Protein AF-0000000079726403 (afdb_homodimer)

pLDDT: mean 90.55, std 13.78, range [27.25, 98.75]

Solvent-accessible surface area (backbone atoms only — not comparable to full-atom values): 11982 Å² total; per-residue (Å²): 132,82,70,84,57,58,42,71,31,36,29,56,37,81,37,46,52,67,62,48,35,48,15,23,35,39,25,70,72,64,43,22,27,35,53,63,80,60,51,69,81,40,38,72,92,77,45,56,46,41,91,82,81,60,38,55,50,43,33,33,28,46,77,62,78,47,67,70,61,45,48,50,55,54,49,48,36,58,75,69,65,50,82,62,44,45,37,39,39,67,43,46,50,54,53,52,52,51,49,52,53,51,52,60,60,54,68,73,102,133,84,70,85,56,58,44,72,32,37,27,58,38,82,37,46,52,66,63,48,36,48,16,24,35,37,24,67,71,64,43,24,27,36,54,62,78,61,50,69,81,40,37,72,93,75,46,57,47,41,90,84,82,60,38,55,49,43,32,34,28,46,74,60,79,48,68,69,59,47,4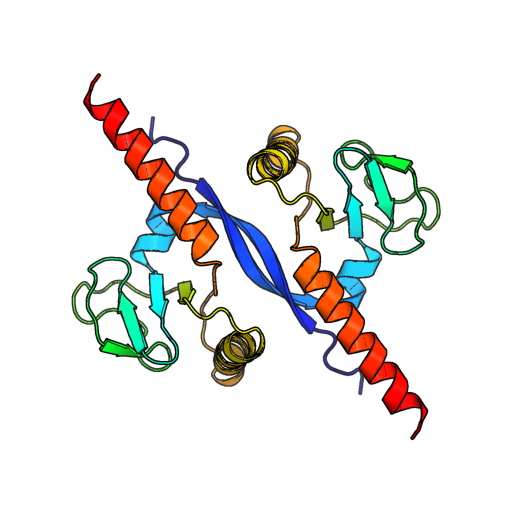8,50,56,54,47,47,35,58,75,68,65,51,82,60,43,45,36,40,38,68,43,47,50,53,53,52,50,52,50,52,54,52,52,58,60,53,68,72,103

Sequence (218 aa):
MQANEEKYIRVWKKMNVGEVTSHLLIIDDLYGTCGNCKHLGLNYTKDRSCPNCGAKFKYLATNLKSPGELAKVLARIEKEKLDFTLIDREDYNLSKAKDAVKDLFKSAEMQANEEKYIRVWKKMNVGEVTSHLLIIDDLYGTCGNCKHLGLNYTKDRSCPNCGAKFKYLATNLKSPGELAKVLARIEKEKLDFTLIDREDYNLSKAKDAVKDLFKSAE

Foldseek 3Di:
DPPPPDDDDDDDDDDDLVVQQLQEWEAAAQWTARSPPRHGGDGQLPDQADPPPGRGHAEYEYPDDDPVSVVVRVVSCVVSVPNHHYDYPVVSVVVVVVVVVVVVVVVVD/DPPPPDDDDDDDDDDDLVVQQLQEWEAAAQWTARSPPRHGGDGQLPDQADPPPGRGHAEYEYPDDDPVSVVVRVVSCVVSVPNHHYDYPVVSVVVVVVVVVVVVVVVVD

Structure (mmCIF, N/CA/C/O backbone):
data_AF-0000000079726403-model_v1
#
loop_
_entity.id
_entity.type
_entity.pdbx_description
1 polymer 'Uncharacterized protein'
#
loop_
_atom_site.group_PDB
_atom_site.id
_atom_site.type_symbol
_atom_site.label_atom_id
_atom_site.label_alt_id
_atom_site.label_comp_id
_atom_site.label_asym_id
_atom_site.label_entity_id
_atom_site.label_seq_id
_atom_site.pdbx_PDB_ins_code
_atom_site.Cartn_x
_atom_site.Cartn_y
_atom_site.Cartn_z
_atom_site.occupancy
_atom_site.B_iso_or_equiv
_atom_site.auth_seq_id
_atom_site.auth_comp_id
_atom_site.auth_asym_id
_atom_site.auth_atom_id
_atom_site.pdbx_PDB_model_num
ATOM 1 N N . MET A 1 1 ? 28.797 -8.336 1.352 1 27.36 1 MET A N 1
ATOM 2 C CA . MET A 1 1 ? 28 -7.195 1.775 1 27.36 1 MET A CA 1
ATOM 3 C C . MET A 1 1 ? 26.641 -7.207 1.086 1 27.36 1 MET A C 1
ATOM 5 O O . MET A 1 1 ? 26.547 -7.086 -0.137 1 27.36 1 MET A O 1
ATOM 9 N N . GLN A 1 2 ? 25.609 -7.969 1.346 1 35.94 2 GLN A N 1
ATOM 10 C CA . GLN A 1 2 ? 24.453 -8.406 0.585 1 35.94 2 GLN A CA 1
ATOM 11 C C . GLN A 1 2 ? 23.531 -7.227 0.257 1 35.94 2 GLN A C 1
ATOM 13 O O . GLN A 1 2 ? 23.172 -6.449 1.143 1 35.94 2 GLN A O 1
ATOM 18 N N . ALA A 1 3 ? 23.641 -6.34 -0.737 1 45.66 3 ALA A N 1
ATOM 19 C CA . ALA A 1 3 ? 22.984 -5.133 -1.231 1 45.66 3 ALA A CA 1
ATOM 20 C C . ALA A 1 3 ? 21.562 -5.023 -0.694 1 45.66 3 ALA A C 1
ATOM 22 O O . ALA A 1 3 ? 20.891 -6.035 -0.493 1 45.66 3 ALA A O 1
ATOM 23 N N . ASN A 1 4 ? 21.328 -4.008 0.128 1 56.16 4 ASN A N 1
ATOM 24 C CA . ASN A 1 4 ? 20.109 -3.77 0.909 1 56.16 4 ASN A CA 1
ATOM 25 C C . ASN A 1 4 ? 18.859 -4.035 0.088 1 56.16 4 ASN A C 1
ATOM 27 O O . ASN A 1 4 ? 18.578 -3.328 -0.886 1 56.16 4 ASN A O 1
ATOM 31 N N . GLU A 1 5 ? 18.359 -5.387 0.024 1 77.5 5 GLU A N 1
ATOM 32 C CA . GLU A 1 5 ? 17.344 -6.156 -0.696 1 77.5 5 GLU A CA 1
ATOM 33 C C . GLU A 1 5 ? 15.938 -5.637 -0.4 1 77.5 5 GLU A C 1
ATOM 35 O O . GLU A 1 5 ? 14.977 -6.012 -1.077 1 77.5 5 GLU A O 1
ATOM 40 N N . GLU A 1 6 ? 15.969 -4.527 0.473 1 91.19 6 GLU A N 1
ATOM 41 C CA . GLU A 1 6 ? 14.625 -4.09 0.843 1 91.19 6 GLU A CA 1
ATOM 42 C C . GLU A 1 6 ? 14.195 -2.875 0.024 1 91.19 6 GLU A C 1
ATOM 44 O O . GLU A 1 6 ? 15 -1.98 -0.238 1 91.19 6 GLU A O 1
ATOM 49 N N . LYS A 1 7 ? 13.031 -2.859 -0.499 1 93.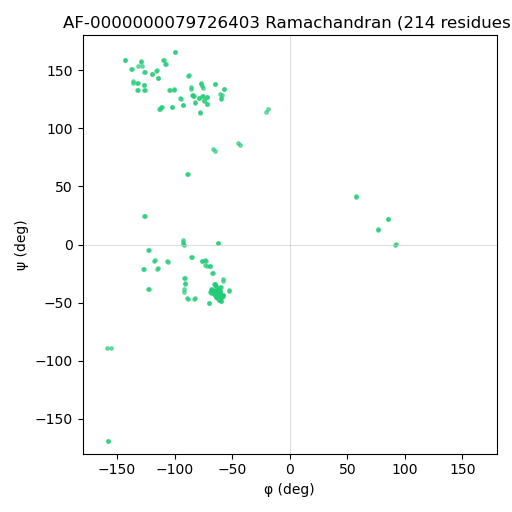31 7 LYS A N 1
ATOM 50 C CA . LYS A 1 7 ? 12.406 -1.771 -1.249 1 93.31 7 LYS A CA 1
ATOM 51 C C . LYS A 1 7 ? 11.016 -1.451 -0.708 1 93.31 7 LYS A C 1
ATOM 53 O O . LYS A 1 7 ? 10.391 -2.293 -0.064 1 93.31 7 LYS A O 1
ATOM 58 N N . TYR A 1 8 ? 10.672 -0.246 -1.016 1 95.19 8 TYR A N 1
ATOM 59 C CA . TYR A 1 8 ? 9.312 0.116 -0.631 1 95.19 8 TYR A CA 1
ATOM 60 C C . TYR A 1 8 ? 8.312 -0.333 -1.687 1 95.19 8 TYR A C 1
ATOM 62 O O . TYR A 1 8 ? 8.477 -0.039 -2.873 1 95.19 8 TYR A O 1
ATOM 70 N N . ILE A 1 9 ? 7.332 -1.001 -1.276 1 96.38 9 ILE A N 1
ATOM 71 C CA . ILE A 1 9 ? 6.207 -1.46 -2.082 1 96.38 9 ILE A CA 1
ATOM 72 C C . ILE A 1 9 ? 4.895 -1.139 -1.368 1 96.38 9 ILE A C 1
ATOM 74 O O . ILE A 1 9 ? 4.789 -1.303 -0.15 1 96.38 9 ILE A O 1
ATOM 78 N N . ARG A 1 10 ? 3.957 -0.695 -2.154 1 97.06 10 ARG A N 1
ATOM 79 C CA . ARG A 1 10 ? 2.662 -0.456 -1.525 1 97.06 10 ARG A CA 1
ATOM 80 C C . ARG A 1 10 ? 1.916 -1.766 -1.294 1 97.06 10 ARG A C 1
ATOM 82 O O . ARG A 1 10 ? 1.918 -2.648 -2.154 1 97.06 10 ARG A O 1
ATOM 89 N N . VAL A 1 11 ? 1.279 -1.87 -0.119 1 98.12 11 VAL A N 1
ATOM 90 C CA . VAL A 1 11 ? 0.5 -3.027 0.309 1 98.12 11 VAL A CA 1
ATOM 91 C C . VAL A 1 11 ? -0.898 -2.582 0.73 1 98.12 11 VAL A C 1
ATOM 93 O O . VAL A 1 11 ? -1.061 -1.533 1.358 1 98.12 11 VAL A O 1
ATOM 96 N N . TRP A 1 12 ? -1.853 -3.375 0.292 1 97.31 12 TRP A N 1
ATOM 97 C CA . TRP A 1 12 ? -3.195 -3.111 0.796 1 97.31 12 TRP A CA 1
ATOM 98 C C . TRP A 1 12 ? -3.314 -3.508 2.264 1 97.31 12 TRP A C 1
ATOM 100 O O . TRP A 1 12 ? -3.018 -4.648 2.631 1 97.31 12 TRP A O 1
ATOM 110 N N . LYS A 1 13 ? -3.75 -2.637 3.094 1 96.75 13 LYS A N 1
ATOM 111 C CA . LYS A 1 13 ? -3.939 -2.852 4.523 1 96.75 13 LYS A CA 1
ATOM 112 C C . LYS A 1 13 ? -5.312 -2.361 4.977 1 96.75 13 LYS A C 1
ATOM 114 O O . LYS A 1 13 ? -5.762 -1.291 4.562 1 96.75 13 LYS A O 1
ATOM 119 N N . LYS A 1 14 ? -5.918 -3.229 5.723 1 95.06 14 LYS A N 1
ATOM 120 C CA . LYS A 1 14 ? -7.176 -2.809 6.328 1 95.06 14 LYS A CA 1
ATOM 121 C C . LYS A 1 14 ? -6.938 -1.844 7.484 1 95.06 14 LYS A C 1
ATOM 123 O O . LYS A 1 14 ? -6.188 -2.154 8.414 1 95.06 14 LYS A O 1
ATOM 128 N N . MET A 1 15 ? -7.566 -0.632 7.395 1 95.62 15 MET A N 1
ATOM 129 C CA . MET A 1 15 ? -7.324 0.399 8.398 1 95.62 15 MET A CA 1
ATOM 130 C C . MET A 1 15 ? -8.625 1.077 8.812 1 95.62 15 MET A C 1
ATOM 132 O O . MET A 1 15 ? -9.586 1.103 8.039 1 95.62 15 MET A O 1
ATOM 136 N N . ASN A 1 16 ? -8.641 1.538 10.039 1 95.38 16 ASN A N 1
ATOM 137 C CA . ASN A 1 16 ? -9.727 2.402 10.492 1 95.38 16 ASN A CA 1
ATOM 138 C C . ASN A 1 16 ? -9.555 3.83 9.984 1 95.38 16 ASN A C 1
ATOM 140 O O . ASN A 1 16 ? -8.656 4.551 10.422 1 95.38 16 ASN A O 1
ATOM 144 N N . VAL A 1 17 ? -10.43 4.258 9.148 1 94.25 17 VAL A N 1
ATOM 145 C CA . VAL A 1 17 ? -10.297 5.531 8.453 1 94.25 17 VAL A CA 1
ATOM 146 C C . VAL A 1 17 ? -10.367 6.68 9.461 1 94.25 17 VAL A C 1
ATOM 148 O O . VAL A 1 17 ? -9.656 7.68 9.328 1 94.25 17 VAL A O 1
ATOM 151 N N . GLY A 1 18 ? -11.242 6.566 10.422 1 93.19 18 GLY A N 1
ATOM 152 C CA . GLY A 1 18 ? -11.32 7.578 11.461 1 93.19 18 GLY A CA 1
ATOM 153 C C . GLY A 1 18 ? -10.023 7.73 12.234 1 93.19 18 GLY A C 1
ATOM 154 O O . GLY A 1 18 ? -9.562 8.852 12.469 1 93.19 18 GLY A O 1
ATOM 155 N N . GLU A 1 19 ? -9.492 6.617 12.656 1 94.94 19 GLU A N 1
ATOM 156 C CA . GLU A 1 19 ? -8.203 6.637 13.344 1 94.94 19 GLU A CA 1
ATOM 157 C C . GLU A 1 19 ? -7.117 7.238 12.469 1 94.94 19 GLU A C 1
ATOM 159 O O . GLU A 1 19 ? -6.332 8.07 12.922 1 94.94 19 GLU A O 1
ATOM 164 N N . VAL A 1 20 ? -7.047 6.867 11.219 1 97 20 VAL A N 1
ATOM 165 C CA . VAL A 1 20 ? -6.055 7.406 10.297 1 97 20 VAL A CA 1
ATOM 166 C C . VAL A 1 20 ? -6.203 8.922 10.203 1 97 20 VAL A C 1
ATOM 168 O O . VAL A 1 20 ? -5.219 9.656 10.312 1 97 20 VAL A O 1
ATOM 171 N N . THR A 1 21 ? -7.41 9.391 10.086 1 95.62 21 THR A N 1
ATOM 172 C CA . THR A 1 21 ? -7.684 10.82 9.938 1 95.62 21 THR A CA 1
ATOM 173 C C . THR A 1 21 ? -7.207 11.594 11.164 1 95.62 21 THR A C 1
ATOM 175 O O . THR A 1 21 ? -6.598 12.656 11.031 1 95.62 21 THR A O 1
ATOM 178 N N . SER A 1 22 ? -7.355 11.062 12.297 1 97.06 22 SER A N 1
ATOM 179 C CA . SER A 1 22 ? -7.059 11.758 13.547 1 97.06 22 SER A CA 1
ATOM 180 C C . SER A 1 22 ? -5.559 11.828 13.797 1 97.06 22 SER A C 1
ATOM 182 O O . SER A 1 22 ? -5.105 12.57 14.672 1 97.06 22 SER A O 1
ATOM 184 N N . HIS A 1 23 ? -4.777 11.047 13.078 1 98.38 23 HIS A N 1
ATOM 185 C CA . HIS A 1 23 ? -3.334 10.984 13.273 1 98.38 23 HIS A CA 1
ATOM 186 C C . HIS A 1 23 ? -2.586 11.242 11.977 1 98.38 23 HIS A C 1
ATOM 188 O O . HIS A 1 23 ? -1.436 10.82 11.82 1 98.38 23 HIS A O 1
ATOM 194 N N . LEU A 1 24 ? -3.24 11.961 11.039 1 98.44 24 LEU A N 1
ATOM 195 C CA . LEU A 1 24 ? -2.738 12.109 9.672 1 98.44 24 LEU A CA 1
ATOM 196 C C . LEU A 1 24 ? -2.139 13.5 9.469 1 98.44 24 LEU A C 1
ATOM 198 O O . LEU A 1 24 ? -2.73 14.5 9.867 1 98.44 24 LEU A O 1
ATOM 202 N N . LEU A 1 25 ? -0.987 13.523 8.898 1 98.5 25 LEU A N 1
ATOM 203 C CA . LEU A 1 25 ? -0.384 14.734 8.344 1 98.5 25 LEU A CA 1
ATOM 204 C C . LEU A 1 25 ? -0.314 14.656 6.82 1 98.5 25 LEU A C 1
ATOM 206 O O . LEU A 1 25 ? 0.358 13.781 6.27 1 98.5 25 LEU A O 1
ATOM 210 N N . ILE A 1 26 ? -0.988 15.555 6.148 1 97.75 26 ILE A N 1
ATOM 211 C CA . ILE A 1 26 ? -0.99 15.617 4.691 1 97.75 26 ILE A CA 1
ATOM 212 C C . ILE A 1 26 ? 0.102 16.562 4.211 1 97.75 26 ILE A C 1
ATOM 214 O O . ILE A 1 26 ? 0.056 17.766 4.492 1 97.75 26 ILE A O 1
ATOM 218 N N . ILE A 1 27 ? 0.979 15.891 3.42 1 97.31 27 ILE A N 1
ATOM 219 C CA . ILE A 1 27 ? 2.152 16.703 3.123 1 97.31 27 ILE A CA 1
ATOM 220 C C . ILE A 1 27 ? 2.211 17 1.627 1 97.31 27 ILE A C 1
ATOM 222 O O . ILE A 1 27 ? 1.742 16.203 0.811 1 97.31 27 ILE A O 1
ATOM 226 N N . ASP A 1 28 ? 2.729 18.062 1.165 1 89.56 28 ASP A N 1
ATOM 227 C CA . ASP A 1 28 ? 3.121 18.375 -0.208 1 89.56 28 ASP A CA 1
ATOM 228 C C . ASP A 1 28 ? 4.59 18.016 -0.449 1 89.56 28 ASP A C 1
ATOM 230 O O . ASP A 1 28 ? 4.941 17.484 -1.503 1 89.56 28 ASP A O 1
ATOM 234 N N . ASP A 1 29 ? 5.371 18.172 0.289 1 88.31 29 ASP A N 1
ATOM 235 C CA . ASP A 1 29 ? 6.773 17.781 0.394 1 88.31 29 ASP A CA 1
ATOM 236 C C . ASP A 1 29 ? 7.246 17.812 1.847 1 88.31 29 ASP A C 1
ATOM 238 O O . ASP A 1 29 ? 6.906 16.922 2.631 1 88.31 29 ASP A O 1
ATOM 242 N N . LEU A 1 30 ? 7.738 19 2.227 1 90.31 30 LEU A N 1
ATOM 243 C CA . LEU A 1 30 ? 8.242 19.109 3.59 1 90.31 30 LEU A CA 1
ATOM 244 C C . LEU A 1 30 ? 7.145 19.562 4.543 1 90.31 30 LEU A C 1
ATOM 246 O O . LEU A 1 30 ? 7.078 19.109 5.688 1 90.31 30 LEU A O 1
ATOM 250 N N . TYR A 1 31 ? 6.277 20.375 4.008 1 95.31 31 TYR A N 1
ATOM 251 C CA . TYR A 1 31 ? 5.246 20.984 4.844 1 95.31 31 TYR A CA 1
ATOM 252 C C . TYR A 1 31 ? 3.877 20.375 4.543 1 95.31 31 TYR A C 1
ATOM 254 O O . TYR A 1 31 ? 3.65 19.859 3.449 1 95.31 31 TYR A O 1
ATOM 262 N N . GLY A 1 32 ? 3.029 20.484 5.59 1 97 32 GLY A N 1
ATOM 263 C CA . GLY A 1 32 ? 1.728 19.875 5.379 1 97 32 GLY A CA 1
ATOM 264 C C . GLY A 1 32 ? 0.65 20.438 6.289 1 97 32 GLY A C 1
ATOM 265 O O . GLY A 1 32 ? 0.815 21.516 6.867 1 97 32 GLY A O 1
ATOM 266 N N . THR A 1 33 ? -0.441 19.75 6.25 1 98.06 33 THR A N 1
ATOM 267 C CA . THR A 1 33 ? -1.678 20.125 6.934 1 98.06 33 THR A CA 1
ATOM 268 C C . THR A 1 33 ? -2.17 18.984 7.816 1 98.06 33 THR A C 1
ATOM 270 O O . THR A 1 33 ? -2.129 17.812 7.414 1 98.06 33 THR A O 1
ATOM 273 N N . CYS A 1 34 ? -2.533 19.312 9.055 1 98.56 34 CYS A N 1
ATOM 274 C CA . CYS A 1 34 ? -3.104 18.328 9.969 1 98.56 34 CYS A CA 1
ATOM 275 C C . CYS A 1 34 ? -4.387 17.734 9.406 1 98.56 34 CYS A C 1
ATOM 277 O O . CYS A 1 34 ? -5.316 18.469 9.055 1 98.56 34 CYS A O 1
ATOM 279 N N . GLY A 1 35 ? -4.496 16.484 9.305 1 96.88 35 GLY A N 1
ATOM 280 C CA . GLY A 1 35 ? -5.68 15.82 8.773 1 96.88 35 GLY A CA 1
ATOM 281 C C . GLY A 1 35 ? -6.895 15.969 9.672 1 96.88 35 GLY A C 1
ATOM 282 O O . GLY A 1 35 ? -8.031 15.898 9.203 1 96.88 35 GLY A O 1
ATOM 283 N N . ASN A 1 36 ? -6.621 16.188 10.945 1 96.69 36 ASN A N 1
ATOM 284 C CA . ASN A 1 36 ? -7.691 16.25 11.938 1 96.69 36 ASN A CA 1
ATOM 285 C C . ASN A 1 36 ? -8.336 17.641 11.984 1 96.69 36 ASN A C 1
ATOM 287 O O . ASN A 1 36 ? -9.562 17.75 11.945 1 96.69 36 ASN A O 1
ATOM 291 N N . CYS A 1 37 ? -7.578 18.766 12.016 1 98.25 37 CYS A N 1
ATOM 292 C CA . CYS A 1 37 ? -8.172 20.078 12.219 1 98.25 37 CYS A CA 1
ATOM 293 C C . CYS A 1 37 ? -7.836 21.016 11.07 1 98.25 37 CYS A C 1
ATOM 295 O O . CYS A 1 37 ? -8.219 22.188 11.078 1 98.25 37 CYS A O 1
ATOM 297 N N . LYS A 1 38 ? -7.035 20.625 10.133 1 97.38 38 LYS A N 1
ATOM 298 C CA . LYS A 1 38 ? -6.684 21.344 8.914 1 97.38 38 LYS A CA 1
ATOM 299 C C . LYS A 1 38 ? -5.684 22.453 9.195 1 97.38 38 LYS A C 1
ATOM 301 O O . LYS A 1 38 ? -5.496 23.359 8.367 1 97.38 38 LYS A O 1
ATOM 306 N N . HIS A 1 39 ? -5.102 22.422 10.406 1 98.12 39 HIS A N 1
ATOM 307 C CA . HIS A 1 39 ? -4.051 23.375 10.703 1 98.12 39 HIS A CA 1
ATOM 308 C C . HIS A 1 39 ? -2.906 23.281 9.703 1 98.12 39 HIS A C 1
ATOM 310 O O . HIS A 1 39 ? -2.428 22.188 9.406 1 98.12 39 HIS A O 1
ATOM 316 N N . LEU A 1 40 ? -2.426 24.359 9.203 1 97.5 40 LEU A N 1
ATOM 317 C CA . LEU A 1 40 ? -1.433 24.422 8.133 1 97.5 40 LEU A CA 1
ATOM 318 C C . LEU A 1 40 ? -0.041 24.672 8.703 1 97.5 40 LEU A C 1
ATOM 320 O O . LEU A 1 40 ? 0.099 25.031 9.875 1 97.5 40 LEU A O 1
ATOM 324 N N . GLY A 1 41 ? 0.918 24.438 7.828 1 96.75 41 GLY A N 1
ATOM 325 C CA . GLY A 1 41 ? 2.271 24.891 8.102 1 96.75 41 GLY A CA 1
ATOM 326 C C . GLY A 1 41 ? 3.072 23.906 8.938 1 96.75 41 GLY A C 1
ATOM 327 O O . GLY A 1 41 ? 4.012 24.312 9.641 1 96.75 41 GLY A O 1
ATOM 328 N N . LEU A 1 42 ? 2.732 22.688 8.961 1 98 42 LEU A N 1
ATOM 329 C CA . LEU A 1 42 ? 3.426 21.672 9.75 1 98 42 LEU A CA 1
ATOM 330 C C . LEU A 1 42 ? 4.578 21.062 8.953 1 98 42 LEU A C 1
ATOM 332 O O . LEU A 1 42 ? 4.488 20.922 7.734 1 98 42 LEU A O 1
ATOM 336 N N . ASN A 1 43 ? 5.645 20.734 9.688 1 97.44 43 ASN A N 1
ATOM 337 C CA . ASN A 1 43 ? 6.812 20.047 9.133 1 97.44 43 ASN A CA 1
ATOM 338 C C . ASN A 1 43 ? 6.953 18.641 9.68 1 97.44 43 ASN A C 1
ATOM 340 O O . ASN A 1 43 ? 7.254 18.453 10.859 1 97.44 43 ASN A O 1
ATOM 344 N N . TYR A 1 44 ? 6.855 17.594 8.805 1 96.69 44 TYR A N 1
ATOM 345 C CA . TYR A 1 44 ? 6.762 16.219 9.297 1 96.69 44 TYR A CA 1
ATOM 346 C C . TYR A 1 44 ? 8.102 15.75 9.852 1 96.69 44 TYR A C 1
ATOM 348 O O . TYR A 1 44 ? 8.172 14.711 10.516 1 96.69 44 TYR A O 1
ATOM 356 N N . THR A 1 45 ? 9.203 16.469 9.562 1 96.75 45 THR A N 1
ATOM 357 C CA . THR A 1 45 ? 10.492 16.062 10.125 1 96.75 45 THR A CA 1
ATOM 358 C C . THR A 1 45 ? 10.68 16.656 11.516 1 96.75 45 THR A C 1
ATOM 360 O O . THR A 1 45 ? 11.578 16.25 12.258 1 96.75 45 THR A O 1
ATOM 363 N N . LYS A 1 46 ? 9.805 17.594 11.93 1 96.31 46 LYS A N 1
ATOM 364 C CA . LYS A 1 46 ? 9.977 18.297 13.195 1 96.31 46 LYS A CA 1
ATOM 365 C C . LYS A 1 46 ? 8.758 18.109 14.094 1 96.31 46 LYS A C 1
ATOM 367 O O . LYS A 1 46 ? 8.891 18.047 15.32 1 96.31 46 LYS A O 1
ATOM 372 N N . ASP A 1 47 ? 7.656 18.109 13.5 1 96.81 47 ASP A N 1
ATOM 373 C CA . ASP A 1 47 ? 6.406 18.078 14.25 1 96.81 47 ASP A CA 1
ATOM 374 C C . ASP A 1 47 ? 5.883 16.656 14.398 1 96.81 47 ASP A C 1
ATOM 376 O O . ASP A 1 47 ? 5.609 15.984 13.398 1 96.81 47 ASP A O 1
ATOM 380 N N . ARG A 1 48 ? 5.633 16.297 15.656 1 97.19 48 ARG A N 1
ATOM 381 C CA . ARG A 1 48 ? 5.086 14.977 15.914 1 97.19 48 ARG A CA 1
ATOM 382 C C . ARG A 1 48 ? 3.613 15.055 16.312 1 97.19 48 ARG A C 1
ATOM 384 O O . ARG A 1 48 ? 2.902 14.055 16.281 1 97.19 48 ARG A O 1
ATOM 391 N N . SER A 1 49 ? 3.258 16.266 16.625 1 98.31 49 SER A N 1
ATOM 392 C CA . SER A 1 49 ? 1.865 16.531 16.969 1 98.31 49 SER A CA 1
ATOM 393 C C . SER A 1 49 ? 1.418 17.891 16.453 1 98.31 49 SER A C 1
ATOM 395 O O . SER A 1 49 ? 2.248 18.766 16.188 1 98.31 49 SER A O 1
ATOM 397 N N . CYS A 1 50 ? 0.177 18.016 16.328 1 98.75 50 CYS A N 1
ATOM 398 C CA . CYS A 1 50 ? -0.386 19.281 15.852 1 98.75 50 CYS A CA 1
ATOM 399 C C . CYS A 1 50 ? -0.418 20.312 16.969 1 98.75 50 CYS A C 1
ATOM 401 O O . CYS A 1 50 ? -0.973 20.062 18.047 1 98.75 50 CYS A O 1
ATOM 403 N N . PRO A 1 51 ? 0.129 21.438 16.766 1 98.12 51 PRO A N 1
ATOM 404 C CA . PRO A 1 51 ? 0.11 22.469 17.797 1 98.12 51 PRO A CA 1
ATOM 405 C C . PRO A 1 51 ? -1.287 23.047 18.047 1 98.12 51 PRO A C 1
ATOM 407 O O . PRO A 1 51 ? -1.546 23.625 19.109 1 98.12 51 PRO A O 1
ATOM 410 N N . ASN A 1 52 ? -2.133 22.828 17.094 1 98.38 52 ASN A N 1
ATOM 411 C CA . ASN A 1 52 ? -3.473 23.406 17.203 1 98.38 52 ASN A CA 1
ATOM 412 C C . ASN A 1 52 ? -4.426 22.453 17.922 1 98.38 52 ASN A C 1
ATOM 414 O O . ASN A 1 52 ? -5.121 22.844 18.859 1 98.38 52 ASN A O 1
ATOM 418 N N . CYS A 1 53 ? -4.516 21.219 17.672 1 98.62 53 CYS A N 1
ATOM 419 C CA . CYS A 1 53 ? -5.543 20.344 18.219 1 98.62 53 CYS A CA 1
ATOM 420 C C . CYS A 1 53 ? -4.926 19.234 19.078 1 98.62 53 CYS A C 1
ATOM 422 O O . CYS A 1 53 ? -5.645 18.469 19.703 1 98.62 53 CYS A O 1
ATOM 424 N N . GLY A 1 54 ? -3.594 19.031 18.984 1 98.38 54 GLY A N 1
ATOM 425 C CA . GLY A 1 54 ? -2.91 18.094 19.859 1 98.38 54 GLY A CA 1
ATOM 426 C C . GLY A 1 54 ? -2.801 16.703 19.281 1 98.38 54 GLY A C 1
ATOM 427 O O . GLY A 1 54 ? -2.184 15.82 19.875 1 98.38 54 GLY A O 1
ATOM 428 N N . ALA A 1 55 ? -3.305 16.469 18.094 1 98.31 55 ALA A N 1
ATOM 429 C CA . ALA A 1 55 ? -3.252 15.148 17.469 1 98.31 55 ALA A CA 1
ATOM 430 C C . ALA A 1 55 ? -1.81 14.688 17.281 1 98.31 55 ALA A C 1
ATOM 432 O O . ALA A 1 55 ? -0.968 15.438 16.781 1 98.31 55 ALA A O 1
ATOM 433 N N . LYS A 1 56 ? -1.519 13.453 17.734 1 98.56 56 LYS A N 1
ATOM 434 C CA . LYS A 1 56 ? -0.224 12.836 17.469 1 98.56 56 LYS A CA 1
ATOM 435 C C . LYS A 1 56 ? -0.197 12.172 16.094 1 98.56 56 LYS A C 1
ATOM 437 O O . LYS A 1 56 ? -1.046 11.336 15.789 1 98.56 56 LYS A O 1
ATOM 442 N N . PHE A 1 57 ? 0.796 12.508 15.312 1 98.62 57 PHE A N 1
ATOM 443 C CA . PHE A 1 57 ? 0.828 12.023 13.938 1 98.62 57 PHE A CA 1
ATOM 444 C C . PHE A 1 57 ? 1.467 10.641 13.859 1 98.62 57 PHE A C 1
ATOM 446 O O . PHE A 1 57 ? 2.49 10.391 14.5 1 98.62 57 PHE A O 1
ATOM 453 N N . LYS A 1 58 ? 0.867 9.773 13.125 1 98.38 58 LYS A N 1
ATOM 454 C CA . LYS A 1 58 ? 1.364 8.422 12.875 1 98.38 58 LYS A CA 1
ATOM 455 C C . LYS A 1 58 ? 1.436 8.125 11.383 1 98.38 58 LYS A C 1
ATOM 457 O O . LYS A 1 58 ? 2.191 7.254 10.953 1 98.38 58 LYS A O 1
ATOM 462 N N . TYR A 1 59 ? 0.653 8.898 10.602 1 98.44 59 TYR A N 1
ATOM 463 C CA . TYR A 1 59 ? 0.512 8.641 9.172 1 98.44 59 TYR A CA 1
ATOM 464 C C . TYR A 1 59 ? 0.837 9.883 8.359 1 98.44 59 TYR A C 1
ATOM 466 O O . TYR A 1 59 ? 0.562 11.008 8.789 1 98.44 59 TYR A O 1
ATOM 474 N N . LEU A 1 60 ? 1.374 9.68 7.168 1 98.44 60 LEU A N 1
ATOM 475 C CA . LEU A 1 60 ? 1.567 10.711 6.152 1 98.44 60 LEU A CA 1
ATOM 476 C C . LEU A 1 60 ? 0.803 10.375 4.879 1 98.44 60 LEU A C 1
ATOM 478 O O . LEU A 1 60 ? 0.655 9.203 4.531 1 98.44 60 LEU A O 1
ATOM 482 N N . ALA A 1 61 ? 0.344 11.344 4.223 1 97.81 61 ALA A N 1
ATOM 483 C CA . ALA A 1 61 ? -0.172 11.242 2.861 1 97.81 61 ALA A CA 1
ATOM 484 C C . ALA A 1 61 ? 0.336 12.391 1.996 1 97.81 61 ALA A C 1
ATOM 486 O O . ALA A 1 61 ? 0.466 13.523 2.471 1 97.81 61 ALA A O 1
ATOM 487 N N . THR A 1 62 ? 0.659 12.078 0.775 1 96.25 62 THR A N 1
ATOM 488 C CA . THR A 1 62 ? 1.213 13.133 -0.065 1 96.25 62 THR A CA 1
ATOM 489 C C . THR A 1 62 ? 0.516 13.164 -1.422 1 96.25 62 THR A C 1
ATOM 491 O O . THR A 1 62 ? -0.017 12.156 -1.877 1 96.25 62 THR A O 1
ATOM 494 N N . ASN A 1 63 ? 0.555 14.352 -1.987 1 89 63 ASN A N 1
ATOM 495 C CA . ASN A 1 63 ? 0.018 14.516 -3.334 1 89 63 ASN A CA 1
ATOM 496 C C . ASN A 1 63 ? 1.103 14.352 -4.395 1 89 63 ASN A C 1
ATOM 498 O O . ASN A 1 63 ? 0.833 14.484 -5.59 1 89 63 ASN A O 1
ATOM 502 N N . LEU A 1 64 ? 2.189 14.039 -3.936 1 90.81 64 LEU A N 1
ATOM 503 C CA . LEU A 1 64 ? 3.275 13.836 -4.887 1 90.81 64 LEU A CA 1
ATOM 504 C C . LEU A 1 64 ? 2.988 12.641 -5.793 1 90.81 64 LEU A C 1
ATOM 506 O O . LEU A 1 64 ? 2.492 11.609 -5.332 1 90.81 64 LEU A O 1
ATOM 510 N N . LYS A 1 65 ? 3.311 12.859 -7.07 1 85.88 65 LYS A N 1
ATOM 511 C CA . LYS A 1 65 ? 3.016 11.797 -8.031 1 85.88 65 LYS A CA 1
ATOM 512 C C . LYS A 1 65 ? 4.297 11.234 -8.641 1 85.88 65 LYS A C 1
ATOM 514 O O . LYS A 1 65 ? 4.316 10.094 -9.117 1 85.88 65 LYS A O 1
ATOM 519 N N . SER A 1 66 ? 5.285 12.031 -8.547 1 90.56 66 SER A N 1
ATOM 520 C CA . SER A 1 66 ? 6.543 11.609 -9.164 1 90.56 66 SER A CA 1
ATOM 521 C C . SER A 1 66 ? 7.23 10.539 -8.328 1 90.56 66 SER A C 1
ATOM 523 O O . SER A 1 66 ? 7.449 10.719 -7.125 1 90.56 66 SER A O 1
ATOM 525 N N . PRO A 1 67 ? 7.586 9.422 -8.992 1 88.06 67 PRO A N 1
ATOM 526 C CA . PRO A 1 67 ? 8.305 8.383 -8.25 1 88.06 67 PRO A CA 1
ATOM 527 C C . PRO A 1 67 ? 9.539 8.914 -7.535 1 88.06 67 PRO A C 1
ATOM 529 O O . PRO A 1 67 ? 9.844 8.492 -6.418 1 88.06 67 PRO A O 1
ATOM 532 N N . GLY A 1 68 ? 10.203 9.805 -8.234 1 90.56 68 GLY A N 1
ATOM 533 C CA . GLY A 1 68 ? 11.391 10.383 -7.625 1 90.56 68 GLY A CA 1
ATOM 534 C C . GLY A 1 68 ? 11.094 11.172 -6.363 1 90.56 68 GLY A C 1
ATOM 535 O O . GLY A 1 68 ? 11.836 11.086 -5.383 1 90.56 68 GLY A O 1
ATOM 536 N N . GLU A 1 69 ? 10.047 11.969 -6.414 1 93.56 69 GLU A N 1
ATOM 537 C CA . GLU A 1 69 ? 9.68 12.773 -5.254 1 93.56 69 GLU A CA 1
ATOM 538 C C . GLU A 1 69 ? 9.18 11.891 -4.109 1 93.56 69 GLU A C 1
ATOM 540 O O . GLU A 1 69 ? 9.469 12.164 -2.941 1 93.56 69 GLU A O 1
ATOM 545 N N . LEU A 1 70 ? 8.453 10.875 -4.422 1 94 70 LEU A N 1
ATOM 546 C CA . LEU A 1 70 ? 7.988 9.922 -3.416 1 94 70 LEU A CA 1
ATOM 547 C C . LEU A 1 70 ? 9.172 9.227 -2.748 1 94 70 LEU A C 1
ATOM 549 O O . LEU A 1 70 ? 9.188 9.055 -1.527 1 94 70 LEU A O 1
ATOM 553 N N . ALA A 1 71 ? 10.094 8.867 -3.537 1 93.25 71 ALA A N 1
ATOM 554 C CA . ALA A 1 71 ? 11.289 8.211 -3.018 1 93.25 71 ALA A CA 1
ATOM 555 C C . ALA A 1 71 ? 12.023 9.117 -2.033 1 93.25 71 ALA A C 1
ATOM 557 O O . ALA A 1 71 ? 12.594 8.641 -1.048 1 93.25 71 ALA A O 1
ATOM 558 N N . LYS A 1 72 ? 12.023 10.359 -2.299 1 94.62 72 LYS A N 1
ATOM 559 C CA . LYS A 1 72 ? 12.68 11.312 -1.407 1 94.62 72 LYS A CA 1
ATOM 560 C C . LYS A 1 72 ? 12.008 11.336 -0.038 1 94.62 72 LYS A C 1
ATOM 562 O O . LYS A 1 72 ? 12.68 11.367 0.992 1 94.62 72 LYS A O 1
ATOM 567 N N . VAL A 1 73 ? 10.703 11.367 -0.046 1 96.31 73 VAL A N 1
ATOM 568 C CA . VAL A 1 73 ? 9.945 11.367 1.202 1 96.31 73 VAL A CA 1
ATOM 569 C C . VAL A 1 73 ? 10.25 10.094 1.991 1 96.31 73 VAL A C 1
ATOM 571 O O . VAL A 1 73 ? 10.555 10.156 3.184 1 96.31 73 VAL A O 1
ATOM 574 N N . LEU A 1 74 ? 10.234 8.984 1.324 1 96.25 74 LEU A N 1
ATOM 575 C CA . LEU A 1 74 ? 10.484 7.703 1.974 1 96.25 74 LEU A CA 1
ATOM 576 C C . LEU A 1 74 ? 11.922 7.625 2.48 1 96.25 74 LEU A C 1
ATOM 578 O O . LEU A 1 74 ? 12.172 7.125 3.58 1 96.25 74 LEU A O 1
ATOM 582 N N . ALA A 1 75 ? 12.812 8.109 1.717 1 94.88 75 ALA A N 1
ATOM 583 C CA . ALA A 1 75 ? 14.211 8.125 2.129 1 94.88 75 ALA A CA 1
ATOM 584 C C . ALA A 1 75 ? 14.406 8.992 3.373 1 94.88 75 ALA A C 1
ATOM 586 O O . ALA A 1 75 ? 15.188 8.641 4.258 1 94.88 75 ALA A O 1
ATOM 587 N N . ARG A 1 76 ? 13.734 10.07 3.416 1 95.88 76 ARG A N 1
ATOM 588 C CA . ARG A 1 76 ? 13.844 10.953 4.57 1 95.88 76 ARG A CA 1
ATOM 589 C C . ARG A 1 76 ? 13.281 10.297 5.824 1 95.88 76 ARG A C 1
ATOM 591 O O . ARG A 1 76 ? 13.875 10.391 6.898 1 95.88 76 ARG A O 1
ATOM 598 N N . ILE A 1 77 ? 12.172 9.633 5.68 1 95.94 77 ILE A N 1
ATOM 599 C CA . ILE A 1 77 ? 11.555 8.922 6.793 1 95.94 77 ILE A CA 1
ATOM 600 C C . ILE A 1 77 ? 12.547 7.902 7.359 1 95.94 77 ILE A C 1
ATOM 602 O O . ILE A 1 77 ? 12.711 7.805 8.578 1 95.94 77 ILE A O 1
ATOM 606 N N . GLU A 1 78 ? 13.18 7.23 6.504 1 94.62 78 GLU A N 1
ATOM 607 C CA . GLU A 1 78 ? 14.141 6.203 6.91 1 94.62 78 GLU A CA 1
ATOM 608 C C . GLU A 1 78 ? 15.383 6.828 7.527 1 94.62 78 GLU A C 1
ATOM 610 O O . GLU A 1 78 ? 15.82 6.418 8.609 1 94.62 78 GLU A O 1
ATOM 615 N N . LYS A 1 79 ? 15.922 7.758 6.852 1 95 79 LYS A N 1
ATOM 616 C CA . LYS A 1 79 ? 17.172 8.383 7.281 1 95 79 LYS A CA 1
ATOM 617 C C . LYS A 1 79 ? 17.016 9.039 8.648 1 95 79 LYS A C 1
ATOM 619 O O . LYS A 1 79 ? 17.906 8.938 9.5 1 95 79 LYS A O 1
ATOM 624 N N . GLU A 1 80 ? 15.906 9.664 8.859 1 95.44 80 GLU A N 1
ATOM 625 C CA . GLU A 1 80 ? 15.672 10.398 10.102 1 95.44 80 GLU A CA 1
ATOM 626 C C . GLU A 1 80 ? 14.977 9.516 11.141 1 95.44 80 GLU A C 1
ATOM 628 O O . GLU A 1 80 ? 14.648 9.977 12.234 1 95.44 80 GLU A O 1
ATOM 633 N N . LYS A 1 81 ? 14.703 8.281 10.797 1 95.06 81 LYS A N 1
ATOM 634 C CA . LYS A 1 81 ? 14.109 7.277 11.672 1 95.06 81 LYS A CA 1
ATOM 635 C C . LYS A 1 81 ? 12.766 7.758 12.219 1 95.06 81 LYS A C 1
ATOM 637 O O . LYS A 1 81 ? 12.508 7.66 13.422 1 95.06 81 LYS A O 1
ATOM 642 N N . LEU A 1 82 ? 12.031 8.359 11.336 1 95.75 82 LEU A N 1
ATOM 643 C CA . LEU A 1 82 ? 10.703 8.828 11.703 1 95.75 82 LEU A CA 1
ATOM 644 C C . LEU A 1 82 ? 9.719 7.668 11.773 1 95.75 82 LEU A C 1
ATOM 646 O O . LEU A 1 82 ? 9.766 6.758 10.945 1 95.75 82 LEU A O 1
ATOM 650 N N . ASP A 1 83 ? 8.891 7.637 12.797 1 95.5 83 ASP A N 1
ATOM 651 C CA . ASP A 1 83 ? 7.91 6.574 12.961 1 95.5 83 ASP A CA 1
ATOM 652 C C . ASP A 1 83 ? 6.598 6.922 12.266 1 95.5 83 ASP A C 1
ATOM 654 O O . ASP A 1 83 ? 5.562 7.07 12.914 1 95.5 83 ASP A O 1
ATOM 658 N N . PHE A 1 84 ? 6.629 7.117 10.953 1 97.38 84 PHE A N 1
ATOM 659 C CA . PHE A 1 84 ? 5.457 7.418 10.141 1 97.38 84 PHE A CA 1
ATOM 660 C C . PHE A 1 84 ? 5.176 6.285 9.164 1 97.38 84 PHE A C 1
ATOM 662 O O . PHE A 1 84 ? 6.102 5.68 8.625 1 97.38 84 PHE A O 1
ATOM 669 N N . THR A 1 85 ? 3.984 6.105 9.008 1 97.5 85 THR A N 1
ATOM 670 C CA . THR A 1 85 ? 3.512 5.262 7.918 1 97.5 85 THR A CA 1
ATOM 671 C C . THR A 1 85 ? 2.982 6.113 6.766 1 97.5 85 THR A C 1
ATOM 673 O O . THR A 1 85 ? 2.043 6.891 6.945 1 97.5 85 THR A O 1
ATOM 676 N N . LEU A 1 86 ? 3.607 6.012 5.574 1 97.88 86 LEU A N 1
ATOM 677 C CA . LEU A 1 86 ? 3.104 6.711 4.395 1 97.88 86 LEU A CA 1
ATOM 678 C C . LEU A 1 86 ? 1.975 5.922 3.74 1 97.88 86 LEU A C 1
ATOM 680 O O . LEU A 1 86 ? 2.146 4.75 3.398 1 97.88 86 LEU A O 1
ATOM 684 N N . ILE A 1 87 ? 0.806 6.566 3.607 1 98.06 87 ILE A N 1
ATOM 685 C CA . ILE A 1 87 ? -0.343 5.898 3.004 1 98.06 87 ILE A CA 1
ATOM 686 C C . ILE A 1 87 ? -0.642 6.516 1.641 1 98.06 87 ILE A C 1
ATOM 688 O O . ILE A 1 87 ? -0.202 7.633 1.348 1 98.06 87 ILE A O 1
ATOM 692 N N . ASP A 1 88 ? -1.344 5.789 0.783 1 96 88 ASP A N 1
ATOM 693 C CA . ASP A 1 88 ? -1.775 6.312 -0.51 1 96 88 ASP A CA 1
ATOM 694 C C . ASP A 1 88 ? -2.896 7.34 -0.341 1 96 88 ASP A C 1
ATOM 696 O O . ASP A 1 88 ? -3.994 6.996 0.104 1 96 88 ASP A O 1
ATOM 700 N N . ARG A 1 89 ? -2.613 8.492 -0.803 1 95.56 89 ARG A N 1
ATOM 701 C CA . ARG A 1 89 ? -3.555 9.586 -0.567 1 95.56 89 ARG A CA 1
ATOM 702 C C . ARG A 1 89 ? -4.859 9.359 -1.324 1 95.56 89 ARG A C 1
ATOM 704 O O . ARG A 1 89 ? -5.938 9.672 -0.82 1 95.56 89 ARG A O 1
ATOM 711 N N . GLU A 1 90 ? -4.758 8.859 -2.555 1 94 90 GLU A N 1
ATOM 712 C CA . GLU A 1 90 ? -5.961 8.617 -3.344 1 94 90 GLU A CA 1
ATOM 713 C C . GLU A 1 90 ? -6.852 7.566 -2.684 1 94 90 GLU A C 1
ATOM 715 O O . GLU A 1 90 ? -8.07 7.727 -2.625 1 94 90 GLU A O 1
ATOM 720 N N . ASP A 1 91 ? -6.242 6.504 -2.252 1 93.94 91 ASP A N 1
ATOM 721 C CA . ASP A 1 91 ? -7.008 5.484 -1.538 1 93.94 91 ASP A CA 1
ATOM 722 C C . ASP A 1 91 ? -7.684 6.074 -0.303 1 93.94 91 ASP A C 1
ATOM 724 O O . ASP A 1 91 ? -8.852 5.789 -0.038 1 93.94 91 ASP A O 1
ATOM 728 N N . TYR A 1 92 ? -6.945 6.871 0.428 1 94.94 92 TYR A N 1
ATOM 729 C CA . TYR A 1 92 ? -7.48 7.508 1.626 1 94.94 92 TYR A CA 1
ATOM 730 C C . TYR A 1 92 ? -8.656 8.414 1.283 1 94.94 92 TYR A C 1
ATOM 732 O O . TYR A 1 92 ? -9.711 8.344 1.925 1 94.94 92 TYR A O 1
ATOM 740 N N . ASN A 1 93 ? -8.516 9.188 0.266 1 94.44 93 ASN A N 1
ATOM 741 C CA . ASN A 1 93 ? -9.578 10.102 -0.129 1 94.44 93 ASN A CA 1
ATOM 742 C C . ASN A 1 93 ? -10.836 9.352 -0.55 1 94.44 93 ASN A C 1
ATOM 744 O O . ASN A 1 93 ? -11.945 9.75 -0.198 1 94.44 93 ASN A O 1
ATOM 748 N N . LEU A 1 94 ? -10.625 8.328 -1.301 1 91.56 94 LEU A N 1
ATOM 749 C CA . LEU A 1 94 ? -11.758 7.523 -1.742 1 91.56 94 LEU A CA 1
ATOM 750 C C . LEU A 1 94 ? -12.469 6.895 -0.552 1 91.56 94 LEU A C 1
ATOM 752 O O . LEU A 1 94 ? -13.703 6.852 -0.513 1 91.56 94 LEU A O 1
ATOM 756 N N . SER A 1 95 ? -11.727 6.461 0.399 1 91.19 95 SER A N 1
ATOM 757 C CA . SER A 1 95 ? -12.305 5.844 1.587 1 91.19 95 SER A CA 1
ATOM 758 C C . SER A 1 95 ? -13.102 6.852 2.406 1 91.19 95 SER A C 1
ATOM 760 O O . SER A 1 95 ? -14.172 6.535 2.92 1 91.19 95 SER A O 1
ATOM 762 N N . LYS A 1 96 ? -12.555 7.992 2.504 1 89 96 LYS A N 1
ATOM 763 C CA . LYS A 1 96 ? -13.219 9.062 3.236 1 89 96 LYS A CA 1
ATOM 764 C C . LYS A 1 96 ? -14.523 9.469 2.553 1 89 96 LYS A C 1
ATOM 766 O O . LYS A 1 96 ? -15.523 9.727 3.221 1 89 96 LYS A O 1
ATOM 771 N N . ALA A 1 97 ? -14.477 9.57 1.246 1 87.94 97 ALA A N 1
ATOM 772 C CA . ALA A 1 97 ? -15.664 9.938 0.471 1 87.94 97 ALA A CA 1
ATOM 773 C C . ALA A 1 97 ? -16.781 8.914 0.656 1 87.94 97 ALA A C 1
ATOM 775 O O . ALA A 1 97 ? -17.953 9.281 0.797 1 87.94 97 ALA A O 1
ATOM 776 N N . LYS A 1 98 ? -16.438 7.715 0.672 1 83.44 98 LYS A N 1
ATOM 777 C CA . LYS A 1 98 ? -17.422 6.652 0.854 1 83.44 98 LYS A CA 1
ATOM 778 C C . LYS A 1 98 ? -18.078 6.746 2.229 1 83.44 98 LYS A C 1
ATOM 780 O O . LYS A 1 98 ? -19.281 6.539 2.361 1 83.44 98 LYS A O 1
ATOM 785 N N . ASP A 1 99 ? -17.375 7.094 3.145 1 82.25 99 ASP A N 1
ATOM 786 C CA . ASP A 1 99 ? -17.922 7.25 4.488 1 82.25 99 ASP A CA 1
ATOM 787 C C . ASP A 1 99 ? -18.891 8.438 4.551 1 82.25 99 ASP A C 1
ATOM 789 O O . ASP A 1 99 ? -19.938 8.352 5.184 1 82.25 99 ASP A O 1
ATOM 793 N N . ALA A 1 100 ? -18.5 9.422 3.93 1 79.81 100 ALA A N 1
ATOM 794 C CA 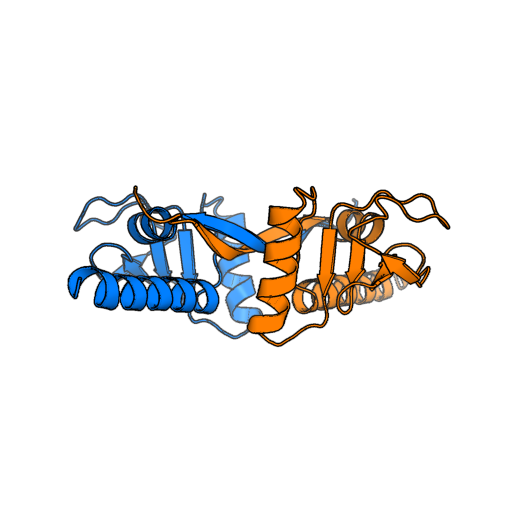. ALA A 1 100 ? -19.344 10.609 3.906 1 79.81 100 ALA A CA 1
ATOM 795 C C . ALA A 1 100 ? -20.688 10.312 3.246 1 79.81 100 ALA A C 1
ATOM 797 O O . ALA A 1 100 ? -21.734 10.773 3.715 1 79.81 100 ALA A O 1
ATOM 798 N N . VAL A 1 101 ? -20.672 9.609 2.211 1 78.94 101 VAL A N 1
ATOM 799 C CA . VAL A 1 101 ? -21.875 9.242 1.482 1 78.94 101 VAL A CA 1
ATOM 800 C C . VAL A 1 101 ? -22.75 8.359 2.359 1 78.94 101 VAL A C 1
ATOM 802 O O . VAL A 1 101 ? -23.969 8.555 2.424 1 78.94 101 VAL A O 1
ATOM 805 N N . LYS A 1 102 ? -22.125 7.449 3 1 77.31 102 LYS A N 1
ATOM 806 C CA . LYS A 1 102 ? -22.875 6.566 3.893 1 77.31 102 LYS A CA 1
ATOM 807 C C . LYS A 1 102 ? -23.562 7.363 5.004 1 77.31 102 LYS A C 1
ATOM 809 O O . LYS A 1 102 ? -24.703 7.074 5.375 1 77.31 102 LYS A O 1
ATOM 814 N N . ASP A 1 103 ? -22.859 8.25 5.5 1 76.75 103 ASP A N 1
ATOM 815 C CA . ASP A 1 103 ? -23.391 9.078 6.578 1 76.75 103 ASP A CA 1
ATOM 816 C C . ASP A 1 103 ? -24.547 9.938 6.094 1 76.75 103 ASP A C 1
ATOM 818 O O . ASP A 1 103 ? -25.5 10.195 6.844 1 76.75 103 ASP A O 1
ATOM 822 N N . LEU A 1 104 ? -24.5 10.352 4.906 1 73.44 104 LEU A N 1
ATOM 823 C CA . LEU A 1 104 ? -25.562 11.156 4.309 1 73.44 104 LEU A CA 1
ATOM 824 C C . LEU A 1 104 ? -26.859 10.359 4.199 1 73.44 104 LEU A C 1
ATOM 826 O O . LEU A 1 104 ? -27.953 10.891 4.426 1 73.44 104 LEU A O 1
ATOM 830 N N . PHE A 1 105 ? -26.781 9.133 3.957 1 76.5 105 PHE A N 1
ATOM 831 C CA . PHE A 1 105 ? -27.969 8.305 3.756 1 76.5 105 PHE A CA 1
ATOM 832 C C . PHE A 1 105 ? -28.438 7.699 5.074 1 76.5 105 PHE A C 1
ATOM 834 O O . PHE A 1 105 ? -29.516 7.09 5.137 1 76.5 105 PHE A O 1
ATOM 841 N N . LYS A 1 106 ? -27.609 7.469 5.996 1 63.88 106 LYS A N 1
ATOM 842 C CA . LYS A 1 106 ? -28.062 7.055 7.32 1 63.88 106 LYS A CA 1
ATOM 843 C C . LYS A 1 106 ? -28.938 8.133 7.965 1 63.88 106 LYS A C 1
ATOM 845 O O . LYS A 1 106 ? -29.844 7.824 8.734 1 63.88 106 LYS A O 1
ATOM 850 N N . SER A 1 107 ? -28.578 9.383 7.977 1 56.38 107 SER A N 1
ATOM 851 C CA . SER A 1 107 ? -29.359 10.445 8.586 1 56.38 107 SER A CA 1
ATOM 852 C C . SER A 1 107 ? -30.75 10.523 7.965 1 56.38 107 SER A C 1
ATOM 854 O O . SER A 1 107 ? -31.656 11.133 8.539 1 56.38 107 SER A O 1
ATOM 856 N N . ALA A 1 108 ? -30.922 10.211 6.762 1 48.06 108 ALA A N 1
ATOM 857 C CA . ALA A 1 108 ? -32.281 10.305 6.238 1 48.06 108 ALA A CA 1
ATOM 858 C C . ALA A 1 108 ? -33.156 9.195 6.801 1 48.06 108 ALA A C 1
ATOM 860 O O . ALA A 1 108 ? -34.375 9.211 6.613 1 48.06 108 ALA A O 1
ATOM 861 N N . GLU A 1 109 ? -32.719 8.078 7.367 1 41.5 109 GLU A N 1
ATOM 862 C CA . GLU A 1 109 ? -33.75 7.27 8 1 41.5 109 GLU A CA 1
ATOM 863 C C . GLU A 1 109 ? -34.062 7.777 9.406 1 41.5 109 GLU A C 1
ATOM 865 O O . GLU A 1 109 ? -33.156 8.195 10.141 1 41.5 109 GLU A O 1
ATOM 870 N N . MET B 1 1 ? -24.594 0.05 16.609 1 27.25 1 MET B N 1
ATOM 871 C CA . MET B 1 1 ? -23.844 -0.897 15.781 1 27.25 1 MET B CA 1
ATOM 872 C C . MET B 1 1 ? -22.812 -0.175 14.914 1 27.25 1 MET B C 1
ATOM 874 O O . MET B 1 1 ? -23.188 0.636 14.062 1 27.25 1 MET B O 1
ATOM 878 N N . GLN B 1 2 ? -21.688 0.302 15.289 1 35.16 2 GLN B N 1
ATOM 879 C CA . GLN B 1 2 ? -20.797 1.314 14.734 1 35.16 2 GLN B CA 1
ATOM 880 C C . GLN B 1 2 ? -20.234 0.874 13.383 1 35.16 2 GLN B C 1
ATOM 882 O O . GLN B 1 2 ? -19.703 -0.232 13.258 1 35.16 2 GLN B O 1
ATOM 887 N N . ALA B 1 3 ? -20.812 0.933 12.18 1 45.47 3 ALA B N 1
ATOM 888 C CA . ALA B 1 3 ? -20.531 0.559 10.797 1 45.47 3 ALA B CA 1
ATOM 889 C C . ALA B 1 3 ? -19.047 0.341 10.57 1 45.47 3 ALA B C 1
ATOM 891 O O . ALA B 1 3 ? -18.203 1.005 11.195 1 45.47 3 ALA B O 1
ATOM 892 N N . ASN B 1 4 ? -18.672 -0.882 10.219 1 56.12 4 ASN B N 1
ATOM 893 C CA . ASN B 1 4 ? -17.312 -1.418 10.109 1 56.12 4 ASN B CA 1
ATOM 894 C C . ASN B 1 4 ? -16.391 -0.442 9.391 1 56.12 4 ASN B C 1
ATOM 896 O O . ASN B 1 4 ? -16.562 -0.163 8.203 1 56.12 4 ASN B O 1
ATOM 900 N N . GLU B 1 5 ? -15.719 0.574 10.18 1 77.25 5 GLU B N 1
ATOM 901 C CA . GLU B 1 5 ? -14.898 1.771 10.008 1 77.25 5 GLU B CA 1
ATOM 902 C C . GLU B 1 5 ? -13.578 1.442 9.32 1 77.25 5 GLU B C 1
ATOM 904 O O . GLU B 1 5 ? -12.859 2.344 8.891 1 77.25 5 GLU B O 1
ATOM 909 N N . GLU B 1 6 ? -13.508 0.066 9 1 91.12 6 GLU B N 1
ATOM 910 C CA . GLU B 1 6 ? -12.211 -0.281 8.43 1 91.12 6 GLU B CA 1
ATOM 911 C C . GLU B 1 6 ? -12.273 -0.385 6.91 1 91.12 6 GLU B C 1
ATOM 913 O O . GLU B 1 6 ? -13.258 -0.896 6.363 1 91.12 6 GLU B O 1
ATOM 918 N N . LYS B 1 7 ? -11.375 0.182 6.207 1 93.44 7 LYS B N 1
ATOM 919 C CA . LYS B 1 7 ? -11.227 0.141 4.758 1 93.44 7 LYS B CA 1
ATOM 920 C C . LYS B 1 7 ? -9.805 -0.237 4.355 1 93.44 7 LYS B C 1
ATOM 922 O O . LYS B 1 7 ? -8.867 -0.073 5.141 1 93.44 7 LYS B O 1
ATOM 927 N N . TYR B 1 8 ? -9.773 -0.708 3.152 1 95.25 8 TYR B N 1
ATOM 928 C CA . TYR B 1 8 ? -8.438 -1.007 2.643 1 95.25 8 TYR B CA 1
ATOM 929 C C . TYR B 1 8 ? -7.793 0.236 2.039 1 95.25 8 TYR B C 1
ATOM 931 O O . TYR B 1 8 ? -8.398 0.91 1.2 1 95.25 8 TYR B O 1
ATOM 939 N N . ILE B 1 9 ? -6.645 0.519 2.439 1 96.31 9 ILE B N 1
ATOM 940 C CA . ILE B 1 9 ? -5.801 1.6 1.944 1 96.31 9 ILE B CA 1
ATOM 941 C C . ILE B 1 9 ? -4.395 1.069 1.663 1 96.31 9 ILE B C 1
ATOM 943 O O . ILE B 1 9 ? -3.855 0.279 2.441 1 96.31 9 ILE B O 1
ATOM 947 N N . ARG B 1 10 ? -3.854 1.521 0.573 1 97.06 10 ARG B N 1
ATOM 948 C CA . ARG B 1 10 ? -2.479 1.105 0.314 1 97.06 10 ARG B CA 1
ATOM 949 C C . ARG B 1 10 ? -1.497 1.888 1.18 1 97.06 10 ARG B C 1
ATOM 951 O O . ARG B 1 10 ? -1.646 3.1 1.355 1 97.06 10 ARG B O 1
ATOM 958 N N . VAL B 1 11 ? -0.502 1.181 1.72 1 98 11 VAL B N 1
ATOM 959 C CA . VAL B 1 11 ? 0.549 1.726 2.572 1 98 11 VAL B CA 1
ATOM 960 C C . VAL B 1 11 ? 1.918 1.351 2.01 1 98 11 VAL B C 1
ATOM 962 O O . VAL B 1 11 ? 2.111 0.233 1.525 1 98 11 VAL B O 1
ATOM 965 N N . TRP B 1 12 ? 2.773 2.332 2.037 1 97.31 12 TRP B N 1
ATOM 966 C CA . TRP B 1 12 ? 4.148 2.002 1.675 1 97.31 12 TRP B CA 1
ATOM 967 C C . TRP B 1 12 ? 4.816 1.173 2.768 1 97.31 12 TRP B C 1
ATOM 969 O O . TRP B 1 12 ? 4.84 1.575 3.934 1 97.31 12 TRP B O 1
ATOM 979 N N . LYS B 1 13 ? 5.367 0.073 2.438 1 96.75 13 LYS B N 1
ATOM 980 C CA . LYS B 1 13 ? 6.062 -0.831 3.35 1 96.75 13 LYS B CA 1
ATOM 981 C C . LYS B 1 13 ? 7.406 -1.263 2.773 1 96.75 13 LYS B C 1
ATOM 983 O O . LYS B 1 13 ? 7.512 -1.565 1.583 1 96.75 13 LYS B O 1
ATOM 988 N N . LYS B 1 14 ? 8.352 -1.168 3.645 1 95.12 14 LYS B N 1
ATOM 989 C CA . LYS B 1 14 ? 9.664 -1.688 3.25 1 95.12 14 LYS B CA 1
ATOM 990 C C . LYS B 1 14 ? 9.672 -3.215 3.271 1 95.12 14 LYS B C 1
ATOM 992 O O . LYS B 1 14 ? 9.328 -3.83 4.285 1 95.12 14 LYS B O 1
ATOM 997 N N . MET B 1 15 ? 10.047 -3.824 2.102 1 95.62 15 MET B N 1
ATOM 998 C CA . MET B 1 15 ? 10 -5.277 1.987 1 95.62 15 MET B CA 1
ATOM 999 C C . MET B 1 15 ? 11.227 -5.812 1.266 1 95.62 15 MET B C 1
ATOM 1001 O O . MET B 1 15 ? 11.852 -5.094 0.48 1 95.62 15 MET B O 1
ATOM 1005 N N . ASN B 1 16 ? 11.586 -7.043 1.609 1 95.31 16 ASN B N 1
ATOM 1006 C CA . ASN B 1 16 ? 12.602 -7.77 0.852 1 95.31 16 ASN B CA 1
ATOM 1007 C C . ASN B 1 16 ? 12.039 -8.328 -0.449 1 95.31 16 ASN B C 1
ATOM 1009 O O . ASN B 1 16 ? 11.234 -9.266 -0.43 1 95.31 16 ASN B O 1
ATOM 1013 N N . VAL B 1 17 ? 12.492 -7.836 -1.536 1 94.25 17 VAL B N 1
ATOM 1014 C CA . VAL B 1 17 ? 11.922 -8.156 -2.84 1 94.25 17 VAL B CA 1
ATOM 1015 C C . VAL B 1 17 ? 12.141 -9.633 -3.148 1 94.25 17 VAL B C 1
ATOM 1017 O O . VAL B 1 17 ? 11.266 -10.289 -3.729 1 94.25 17 VAL B O 1
ATOM 1020 N N . GLY B 1 18 ? 13.297 -10.141 -2.814 1 93.25 18 GLY B N 1
ATOM 1021 C CA . GLY B 1 18 ? 13.547 -11.562 -3.002 1 93.25 18 GLY B CA 1
ATOM 1022 C C . GLY B 1 18 ? 12.586 -12.445 -2.234 1 93.25 18 GLY B C 1
ATOM 1023 O O . GLY B 1 18 ? 12.047 -13.414 -2.783 1 93.25 18 GLY B O 1
ATOM 1024 N N . GLU B 1 19 ? 12.422 -12.125 -0.98 1 95.06 19 GLU B N 1
ATOM 1025 C CA . GLU B 1 19 ? 11.461 -12.859 -0.163 1 95.06 19 GLU B CA 1
ATOM 1026 C C . GLU B 1 19 ? 10.055 -12.758 -0.742 1 95.06 19 GLU B C 1
ATOM 1028 O O . GLU B 1 19 ? 9.344 -13.766 -0.838 1 95.06 19 GLU B O 1
ATOM 1033 N N . VAL B 1 20 ? 9.617 -11.609 -1.149 1 97 20 VAL B N 1
ATOM 1034 C CA . VAL B 1 20 ? 8.297 -11.422 -1.743 1 97 20 VAL B CA 1
ATOM 1035 C C . VAL B 1 20 ? 8.164 -12.305 -2.98 1 97 20 VAL B C 1
ATOM 1037 O O . VAL B 1 20 ? 7.172 -13.023 -3.131 1 97 20 VAL B O 1
ATOM 1040 N N . THR B 1 21 ? 9.172 -12.328 -3.814 1 95.69 21 THR B N 1
ATOM 1041 C CA . THR B 1 21 ? 9.141 -13.086 -5.059 1 95.69 21 THR B CA 1
ATOM 1042 C C . THR B 1 21 ? 8.992 -14.586 -4.777 1 95.69 21 THR B C 1
ATOM 1044 O O . THR B 1 21 ? 8.219 -15.266 -5.445 1 95.69 21 THR B O 1
ATOM 1047 N N . SER B 1 22 ? 9.609 -15.07 -3.783 1 97.06 22 SER B N 1
ATOM 1048 C CA . SER B 1 22 ? 9.648 -16.5 -3.49 1 97.06 22 SER B CA 1
ATOM 1049 C C . SER B 1 22 ? 8.328 -16.969 -2.891 1 97.06 22 SER B C 1
ATOM 1051 O O . SER B 1 22 ? 8.086 -18.188 -2.789 1 97.06 22 SER B O 1
ATOM 1053 N N . HIS B 1 23 ? 7.48 -16.047 -2.461 1 98.38 23 HIS B N 1
ATOM 1054 C CA . HIS B 1 23 ? 6.215 -16.391 -1.817 1 98.38 23 HIS B CA 1
ATOM 1055 C C . HIS B 1 23 ? 5.043 -15.703 -2.498 1 98.38 23 HIS B C 1
ATOM 1057 O O . HIS B 1 23 ? 3.99 -15.508 -1.885 1 98.38 23 HIS B O 1
ATOM 1063 N N . LEU B 1 24 ? 5.219 -15.352 -3.787 1 98.44 24 LEU B N 1
ATOM 1064 C CA . LEU B 1 24 ? 4.266 -14.508 -4.504 1 98.44 24 LEU B CA 1
ATOM 1065 C C . LEU B 1 24 ? 3.418 -15.336 -5.461 1 98.44 24 LEU B C 1
ATOM 1067 O O . LEU B 1 24 ? 3.941 -16.188 -6.18 1 98.44 24 LEU B O 1
ATOM 1071 N N . LEU B 1 25 ? 2.15 -15.117 -5.418 1 98.44 25 LEU B N 1
ATOM 1072 C CA . LEU B 1 25 ? 1.212 -15.578 -6.438 1 98.44 25 LEU B CA 1
ATOM 1073 C C . LEU B 1 25 ? 0.652 -14.406 -7.23 1 98.44 25 LEU B C 1
ATOM 1075 O O . LEU B 1 25 ? -0.016 -13.531 -6.668 1 98.44 25 LEU B O 1
ATOM 1079 N N . ILE B 1 26 ? 0.908 -14.375 -8.516 1 97.62 26 ILE B N 1
ATOM 1080 C CA . ILE B 1 26 ? 0.412 -13.328 -9.398 1 97.62 26 ILE B CA 1
ATOM 1081 C C . ILE B 1 26 ? -0.917 -13.758 -10.016 1 97.62 26 ILE B C 1
ATOM 1083 O O . ILE B 1 26 ? -0.973 -14.734 -10.766 1 97.62 26 ILE B O 1
ATOM 1087 N N . ILE B 1 27 ? -1.888 -12.867 -9.672 1 97.19 27 ILE B N 1
ATOM 1088 C CA . ILE B 1 27 ? -3.209 -13.359 -10.047 1 97.19 27 ILE B CA 1
ATOM 1089 C C . ILE B 1 27 ? -3.82 -12.43 -11.102 1 97.19 27 ILE B C 1
ATOM 109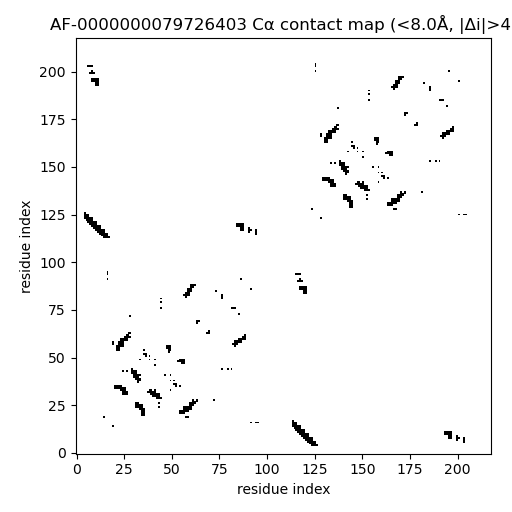1 O O . ILE B 1 27 ? -3.539 -11.234 -11.117 1 97.19 27 ILE B O 1
ATOM 1095 N N . ASP B 1 28 ? -4.621 -12.844 -11.984 1 89.19 28 ASP B N 1
ATOM 1096 C CA . ASP B 1 28 ? -5.504 -12.078 -12.852 1 89.19 28 ASP B CA 1
ATOM 1097 C C . ASP B 1 28 ? -6.887 -11.906 -12.227 1 89.19 28 ASP B C 1
ATOM 1099 O O . ASP B 1 28 ? -7.426 -10.797 -12.195 1 89.19 28 ASP B O 1
ATOM 1103 N N . ASP B 1 29 ? -7.41 -12.688 -11.688 1 88.19 29 ASP B N 1
ATOM 1104 C CA . ASP B 1 29 ? -8.602 -12.75 -10.844 1 88.19 29 ASP B CA 1
ATOM 1105 C C . ASP B 1 29 ? -8.539 -13.93 -9.875 1 88.19 29 ASP B C 1
ATOM 1107 O O . ASP B 1 29 ? -7.797 -13.891 -8.891 1 88.19 29 ASP B O 1
ATOM 1111 N N . LEU B 1 30 ? -9.062 -15.062 -10.383 1 89.88 30 LEU B N 1
ATOM 1112 C CA . LEU B 1 30 ? -9.086 -16.234 -9.516 1 89.88 30 LEU B CA 1
ATOM 1113 C C . LEU B 1 30 ? -7.816 -17.062 -9.688 1 89.88 30 LEU B C 1
ATOM 1115 O O . LEU B 1 30 ? -7.293 -17.609 -8.719 1 89.88 30 LEU B O 1
ATOM 1119 N N . TYR B 1 31 ? -7.328 -17.062 -10.898 1 95.19 31 TYR B N 1
ATOM 1120 C CA . TYR B 1 31 ? -6.188 -17.906 -11.219 1 95.19 31 TYR B CA 1
ATOM 1121 C C . TYR B 1 31 ? -4.922 -17.078 -11.406 1 95.19 31 TYR B C 1
ATOM 1123 O O . TYR B 1 31 ? -4.996 -15.883 -11.727 1 95.19 31 TYR B O 1
ATOM 1131 N N . GLY B 1 32 ? -3.795 -17.797 -11.172 1 96.81 32 GLY B N 1
ATOM 1132 C CA . GLY B 1 32 ? -2.562 -17.031 -11.273 1 96.81 32 GLY B CA 1
ATOM 1133 C C . GLY B 1 32 ? -1.343 -17.891 -11.531 1 96.81 32 GLY B C 1
ATOM 1134 O O . GLY B 1 32 ? -1.469 -19.047 -11.961 1 96.81 32 GLY B O 1
ATOM 1135 N N . THR B 1 33 ? -0.236 -17.25 -11.406 1 98.06 33 THR B N 1
ATOM 1136 C CA . THR B 1 33 ? 1.083 -17.797 -11.703 1 98.06 33 THR B CA 1
ATOM 1137 C C . THR B 1 33 ? 2.02 -17.641 -10.508 1 98.06 33 THR B C 1
ATOM 1139 O O . THR B 1 33 ? 2.037 -16.609 -9.859 1 98.06 33 THR B O 1
ATOM 1142 N N . CYS B 1 34 ? 2.717 -18.734 -10.172 1 98.5 34 CYS B N 1
ATOM 1143 C CA . CYS B 1 34 ? 3.711 -18.688 -9.109 1 98.5 34 CYS B CA 1
ATOM 1144 C C . CYS B 1 34 ? 4.809 -17.688 -9.422 1 98.5 34 CYS B C 1
ATOM 1146 O O . CYS B 1 34 ? 5.441 -17.75 -10.477 1 98.5 34 CYS B O 1
ATOM 1148 N N . GLY B 1 35 ? 5.07 -16.766 -8.586 1 96.88 35 GLY B N 1
ATOM 1149 C CA . GLY B 1 35 ? 6.102 -15.766 -8.797 1 96.88 35 GLY B CA 1
ATOM 1150 C C . GLY B 1 35 ? 7.504 -16.344 -8.797 1 96.88 35 GLY B C 1
ATOM 1151 O O . GLY B 1 35 ? 8.422 -15.758 -9.383 1 96.88 35 GLY B O 1
ATOM 1152 N N . ASN B 1 36 ? 7.637 -17.484 -8.133 1 96.69 36 ASN B N 1
ATOM 1153 C CA . ASN B 1 36 ? 8.953 -18.094 -7.973 1 96.69 36 ASN B CA 1
ATOM 1154 C C . ASN B 1 36 ? 9.344 -18.906 -9.195 1 96.69 36 ASN B C 1
ATOM 1156 O O . ASN B 1 36 ? 10.453 -18.766 -9.711 1 96.69 36 ASN B O 1
ATOM 1160 N N . CYS B 1 37 ? 8.469 -19.766 -9.773 1 98.25 37 CYS B N 1
ATOM 1161 C CA . CYS B 1 37 ? 8.875 -20.672 -10.844 1 98.25 37 CYS B CA 1
ATOM 1162 C C . CYS B 1 37 ? 8.023 -20.469 -12.086 1 98.25 37 CYS B C 1
ATOM 1164 O O . CYS B 1 37 ? 8.195 -21.172 -13.086 1 98.25 37 CYS B O 1
ATOM 1166 N N . LYS B 1 38 ? 7.031 -19.656 -12.062 1 97.31 38 LYS B N 1
ATOM 1167 C CA . LYS B 1 38 ? 6.18 -19.266 -13.18 1 97.31 38 LYS B CA 1
ATOM 1168 C C . LYS B 1 38 ? 5.168 -20.359 -13.516 1 97.31 38 LYS B C 1
ATOM 1170 O O . LYS B 1 38 ? 4.578 -20.344 -14.594 1 97.31 38 LYS B O 1
ATOM 1175 N N . HIS B 1 39 ? 5.043 -21.328 -12.594 1 98.12 39 HIS B N 1
ATOM 1176 C CA . HIS B 1 39 ? 4.016 -22.344 -12.781 1 98.12 39 HIS B CA 1
ATOM 1177 C C . HIS B 1 39 ? 2.633 -21.703 -12.898 1 98.12 39 HIS B C 1
ATOM 1179 O O . HIS B 1 39 ? 2.262 -20.859 -12.078 1 98.12 39 HIS B O 1
ATOM 1185 N N . LEU B 1 40 ? 1.855 -22.109 -13.844 1 97.44 40 LEU B N 1
ATOM 1186 C CA . LEU B 1 40 ? 0.563 -21.5 -14.164 1 97.44 40 LEU B CA 1
ATOM 1187 C C . LEU B 1 40 ? -0.575 -22.328 -13.555 1 97.44 40 LEU B C 1
ATOM 1189 O O . LEU B 1 40 ? -0.367 -23.453 -13.109 1 97.44 40 LEU B O 1
ATOM 1193 N N . GLY B 1 41 ? -1.73 -21.672 -13.555 1 96.69 41 GLY B N 1
ATOM 11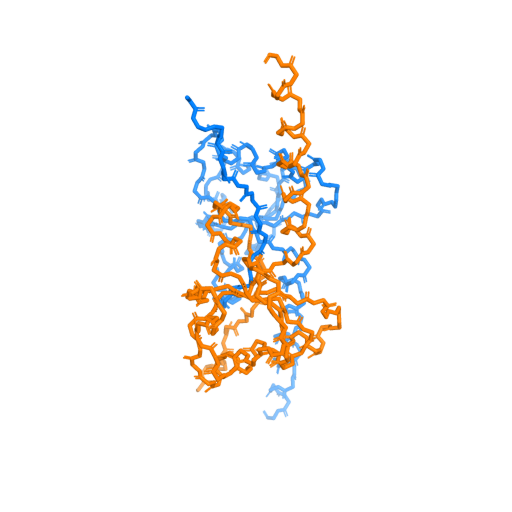94 C CA . GLY B 1 41 ? -2.967 -22.375 -13.281 1 96.69 41 GLY B CA 1
ATOM 1195 C C . GLY B 1 41 ? -3.27 -22.5 -11.797 1 96.69 41 GLY B C 1
ATOM 1196 O O . GLY B 1 41 ? -3.971 -23.422 -11.375 1 96.69 41 GLY B O 1
ATOM 1197 N N . LEU B 1 42 ? -2.74 -21.688 -10.984 1 97.94 42 LEU B N 1
ATOM 1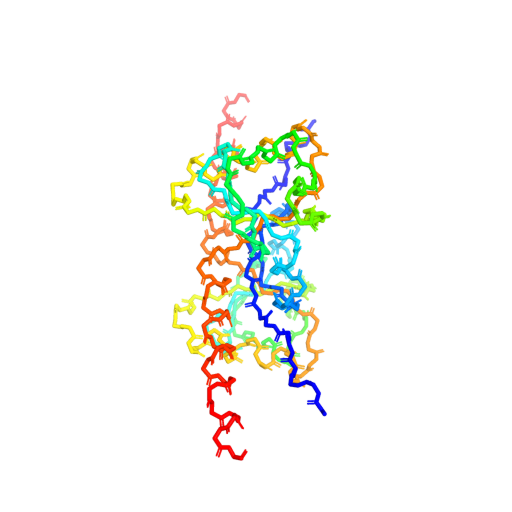198 C CA . LEU B 1 42 ? -2.953 -21.734 -9.547 1 97.94 42 LEU B CA 1
ATOM 1199 C C . LEU B 1 42 ? -4.188 -20.922 -9.148 1 97.94 42 LEU B C 1
ATOM 1201 O O . LEU B 1 42 ? -4.488 -19.906 -9.758 1 97.94 42 LEU B O 1
ATOM 1205 N N . ASN B 1 43 ? -4.867 -21.422 -8.117 1 97.31 43 ASN B N 1
ATOM 1206 C CA . ASN B 1 43 ? -6.031 -20.766 -7.527 1 97.31 43 ASN B CA 1
ATOM 1207 C C . ASN B 1 43 ? -5.75 -20.297 -6.105 1 97.31 43 ASN B C 1
ATOM 1209 O O . ASN B 1 43 ? -5.602 -21.109 -5.195 1 97.31 43 ASN B O 1
ATOM 1213 N N . TYR B 1 44 ? -5.789 -18.938 -5.848 1 96.56 44 TYR B N 1
ATOM 1214 C CA . TYR B 1 44 ? -5.316 -18.438 -4.566 1 96.56 44 TYR B CA 1
ATOM 1215 C C . TYR B 1 44 ? -6.301 -18.75 -3.451 1 96.56 44 TYR B C 1
ATOM 1217 O O . TYR B 1 44 ? -5.984 -18.594 -2.27 1 96.56 44 TYR B O 1
ATOM 1225 N N . THR B 1 45 ? -7.535 -19.156 -3.783 1 96.69 45 THR B N 1
ATOM 1226 C CA . THR B 1 45 ? -8.484 -19.516 -2.74 1 96.69 45 THR B CA 1
ATOM 1227 C C . THR B 1 45 ? -8.281 -20.969 -2.316 1 96.69 45 THR B C 1
ATOM 1229 O O . THR B 1 45 ? -8.797 -21.406 -1.284 1 96.69 45 THR B O 1
ATOM 1232 N N . LYS B 1 46 ? -7.48 -21.734 -3.07 1 96.25 46 LYS B N 1
ATOM 1233 C CA . LYS B 1 46 ? -7.324 -23.172 -2.814 1 96.25 46 LYS B CA 1
ATOM 1234 C C . LYS B 1 46 ? -5.859 -23.531 -2.582 1 96.25 46 LYS B C 1
ATOM 1236 O O . LYS B 1 46 ? -5.551 -24.422 -1.784 1 96.25 46 LYS B O 1
ATOM 1241 N N . ASP B 1 47 ? -5.035 -22.922 -3.303 1 96.75 47 ASP B N 1
ATOM 1242 C CA . ASP B 1 47 ? -3.617 -23.266 -3.283 1 96.75 47 ASP B CA 1
ATOM 1243 C C . ASP B 1 47 ? -2.848 -22.375 -2.309 1 96.75 47 ASP B C 1
ATOM 1245 O O . ASP B 1 47 ? -2.799 -21.156 -2.482 1 96.75 47 ASP B O 1
ATOM 1249 N N . ARG B 1 48 ? -2.15 -23.047 -1.397 1 97.12 48 ARG B N 1
ATOM 1250 C CA . ARG B 1 48 ? -1.341 -22.297 -0.438 1 97.12 48 ARG B CA 1
ATOM 1251 C C . ARG B 1 48 ? 0.143 -22.406 -0.775 1 97.12 48 ARG B C 1
ATOM 1253 O O . ARG B 1 48 ? 0.956 -21.625 -0.274 1 97.12 48 ARG B O 1
ATOM 1260 N N . SER B 1 49 ? 0.39 -23.344 -1.604 1 98.25 49 SER B N 1
ATOM 1261 C CA . SER B 1 49 ? 1.755 -23.562 -2.08 1 98.25 49 SER B CA 1
ATOM 1262 C C . SER B 1 49 ? 1.772 -23.969 -3.547 1 98.25 49 SER B C 1
ATOM 1264 O O . SER B 1 49 ? 0.772 -24.469 -4.07 1 98.25 49 SER B O 1
ATOM 1266 N N . CYS B 1 50 ? 2.859 -23.766 -4.133 1 98.69 50 CYS B N 1
ATOM 1267 C CA . CYS B 1 50 ? 3.021 -24.141 -5.535 1 98.69 50 CYS B CA 1
ATOM 1268 C C . CYS B 1 50 ? 3.26 -25.641 -5.684 1 98.69 50 CYS B C 1
ATOM 1270 O O . CYS B 1 50 ? 4.176 -26.188 -5.07 1 98.69 50 CYS B O 1
ATOM 1272 N N . PRO B 1 51 ? 2.512 -26.297 -6.453 1 98.19 51 PRO B N 1
ATOM 1273 C CA . PRO B 1 51 ? 2.715 -27.734 -6.637 1 98.19 51 PRO B CA 1
ATOM 1274 C C . PRO B 1 51 ? 4.004 -28.062 -7.391 1 98.19 51 PRO B C 1
ATOM 1276 O O . PRO B 1 51 ? 4.504 -29.188 -7.312 1 98.19 51 PRO B O 1
ATOM 1279 N N . ASN B 1 52 ? 4.496 -27.062 -8.07 1 98.38 52 ASN B N 1
ATOM 1280 C CA . ASN B 1 52 ? 5.688 -27.297 -8.875 1 98.38 52 ASN B CA 1
ATOM 1281 C C . ASN B 1 52 ? 6.965 -27.078 -8.07 1 98.38 52 ASN B C 1
ATOM 1283 O O . ASN B 1 52 ? 7.863 -27.922 -8.07 1 98.38 52 ASN B O 1
ATOM 1287 N N . CYS B 1 53 ? 7.156 -26.078 -7.336 1 98.62 53 CYS B N 1
ATOM 1288 C CA . CYS B 1 53 ? 8.438 -25.75 -6.711 1 98.62 53 CYS B CA 1
ATOM 1289 C C . CYS B 1 53 ? 8.32 -25.781 -5.191 1 98.62 53 CYS B C 1
ATOM 1291 O O . CYS B 1 53 ? 9.32 -25.625 -4.488 1 98.62 53 CYS B O 1
ATOM 1293 N N . GLY B 1 54 ? 7.09 -25.812 -4.637 1 98.38 54 GLY B N 1
ATOM 1294 C CA . GLY B 1 54 ? 6.898 -25.969 -3.205 1 98.38 54 GLY B CA 1
ATOM 1295 C C . GLY B 1 54 ? 6.82 -24.641 -2.465 1 98.38 54 GLY B C 1
ATOM 1296 O O . GLY B 1 54 ? 6.59 -24.609 -1.254 1 98.38 54 GLY B O 1
ATOM 1297 N N . ALA B 1 55 ? 6.93 -23.531 -3.139 1 98.31 55 ALA B N 1
ATOM 1298 C CA . ALA B 1 55 ? 6.875 -22.203 -2.504 1 98.31 55 ALA B CA 1
ATOM 1299 C C . ALA B 1 55 ? 5.551 -22 -1.772 1 98.31 55 ALA B C 1
ATOM 1301 O O . ALA B 1 55 ? 4.48 -22.25 -2.334 1 98.31 55 ALA B O 1
ATOM 1302 N N . LYS B 1 56 ? 5.629 -21.594 -0.495 1 98.56 56 LYS B N 1
ATOM 1303 C CA . LYS B 1 56 ? 4.445 -21.219 0.263 1 98.56 56 LYS B CA 1
ATOM 1304 C C . LYS B 1 56 ? 4.059 -19.766 -0.02 1 98.56 56 LYS B C 1
ATOM 1306 O O . LYS B 1 56 ? 4.875 -18.859 0.137 1 98.56 56 LYS B O 1
ATOM 1311 N N . PHE B 1 57 ? 2.822 -19.562 -0.382 1 98.62 57 PHE B N 1
ATOM 1312 C CA . PHE B 1 57 ? 2.402 -18.234 -0.8 1 98.62 57 PHE B CA 1
ATOM 1313 C C . PHE B 1 57 ? 2.008 -17.375 0.404 1 98.62 57 PHE B C 1
ATOM 1315 O O . PHE B 1 57 ? 1.312 -17.859 1.303 1 98.62 57 PHE B O 1
ATOM 1322 N N . LYS B 1 58 ? 2.467 -16.172 0.44 1 98.38 58 LYS B N 1
ATOM 1323 C CA . LYS B 1 58 ? 2.143 -15.203 1.476 1 98.38 58 LYS B CA 1
ATOM 1324 C C . LYS B 1 58 ? 1.623 -13.898 0.865 1 98.38 58 LYS B C 1
ATOM 1326 O O . LYS B 1 58 ? 0.917 -13.141 1.526 1 98.38 58 LYS B O 1
ATOM 1331 N N . TYR B 1 59 ? 1.954 -13.695 -0.424 1 98.44 59 TYR B N 1
ATOM 1332 C CA . TYR B 1 59 ? 1.647 -12.438 -1.096 1 98.44 59 TYR B CA 1
ATOM 1333 C C . TYR B 1 59 ? 0.87 -12.68 -2.383 1 98.44 59 TYR B C 1
ATOM 1335 O O . TYR B 1 59 ? 1.09 -13.688 -3.066 1 98.44 59 TYR B O 1
ATOM 1343 N N . LEU B 1 60 ? 0.003 -11.742 -2.734 1 98.44 60 LEU B N 1
ATOM 1344 C CA . LEU B 1 60 ? -0.685 -11.68 -4.02 1 98.44 60 LEU B CA 1
ATOM 1345 C C . LEU B 1 60 ? -0.353 -10.383 -4.75 1 98.44 60 LEU B C 1
ATOM 1347 O O . LEU B 1 60 ? -0.142 -9.352 -4.117 1 98.44 60 LEU B O 1
ATOM 1351 N N . ALA B 1 61 ? -0.31 -10.445 -6.004 1 97.81 61 ALA B N 1
ATOM 1352 C CA . ALA B 1 61 ? -0.281 -9.273 -6.883 1 97.81 61 ALA B CA 1
ATOM 1353 C C . ALA B 1 61 ? -1.229 -9.453 -8.062 1 97.81 61 ALA B C 1
ATOM 1355 O O . ALA B 1 61 ? -1.346 -10.555 -8.617 1 97.81 61 ALA B O 1
ATOM 1356 N N . THR B 1 62 ? -1.916 -8.406 -8.406 1 96.25 62 THR B N 1
ATOM 1357 C CA . THR B 1 62 ? -2.891 -8.562 -9.484 1 96.25 62 THR B CA 1
ATOM 1358 C C . THR B 1 62 ? -2.688 -7.496 -10.555 1 96.25 62 THR B C 1
ATOM 1360 O O . THR B 1 62 ? -2.168 -6.414 -10.273 1 96.25 62 THR B O 1
ATOM 1363 N N . ASN B 1 63 ? -3.111 -7.871 -11.734 1 89.12 63 ASN B N 1
ATOM 1364 C CA . ASN B 1 63 ? -3.08 -6.926 -12.844 1 89.12 63 ASN B CA 1
ATOM 1365 C C . ASN B 1 63 ? -4.398 -6.168 -12.977 1 89.12 63 ASN B C 1
ATOM 1367 O O . ASN B 1 63 ? -4.543 -5.316 -13.852 1 89.12 63 ASN B O 1
ATOM 1371 N N . LEU B 1 64 ? -5.219 -6.449 -12.117 1 90.75 64 LEU B N 1
ATOM 1372 C CA . LEU B 1 64 ? -6.504 -5.758 -12.156 1 90.75 64 LEU B CA 1
ATOM 1373 C C . LEU B 1 64 ? -6.328 -4.266 -11.906 1 90.75 64 LEU B C 1
ATOM 1375 O O . LEU B 1 64 ? -5.543 -3.863 -11.039 1 90.75 64 LEU B O 1
ATOM 1379 N N . LYS B 1 65 ? -7.07 -3.496 -12.695 1 86.12 65 LYS B N 1
ATOM 1380 C CA . LYS B 1 65 ? -6.934 -2.047 -12.57 1 86.12 65 LYS B CA 1
ATOM 1381 C C . LYS B 1 65 ? -8.227 -1.416 -12.062 1 86.12 65 LYS B C 1
ATOM 1383 O O . LYS B 1 65 ? -8.211 -0.32 -11.5 1 86.12 65 LYS B O 1
ATOM 1388 N N . SER B 1 66 ? -9.273 -2.15 -12.234 1 90.62 66 SER B N 1
ATOM 1389 C CA . SER B 1 66 ? -10.562 -1.61 -11.836 1 90.62 66 SER B CA 1
ATOM 1390 C C . SER B 1 66 ? -10.742 -1.643 -10.32 1 90.62 66 SER B C 1
ATOM 1392 O O . SER B 1 66 ? -10.562 -2.689 -9.695 1 90.62 66 SER B O 1
ATOM 1394 N N . PRO B 1 67 ? -11.094 -0.472 -9.766 1 88.12 67 PRO B N 1
ATOM 1395 C CA . PRO B 1 67 ? -11.336 -0.458 -8.32 1 88.12 67 PRO B CA 1
ATOM 1396 C C . PRO B 1 67 ? -12.336 -1.519 -7.879 1 88.12 67 PRO B C 1
ATOM 1398 O O . PRO B 1 67 ? -12.18 -2.121 -6.812 1 88.12 67 PRO B O 1
ATOM 1401 N N . GLY B 1 68 ? -13.344 -1.666 -8.703 1 90.31 68 GLY B N 1
ATOM 1402 C CA . GLY B 1 68 ? -14.344 -2.668 -8.375 1 90.31 68 GLY B CA 1
ATOM 1403 C C . GLY B 1 68 ? -13.781 -4.078 -8.336 1 90.31 68 GLY B C 1
ATOM 1404 O O . GLY B 1 68 ? -14.125 -4.863 -7.449 1 90.31 68 GLY B O 1
ATOM 1405 N N . GLU B 1 69 ? -12.977 -4.406 -9.32 1 93.56 69 GLU B N 1
ATOM 1406 C CA . GLU B 1 69 ? -12.391 -5.738 -9.375 1 93.56 69 GLU B CA 1
ATOM 1407 C C . GLU B 1 69 ? -11.398 -5.953 -8.242 1 93.56 69 GLU B C 1
ATOM 1409 O O . GLU B 1 69 ? -11.32 -7.043 -7.668 1 93.56 69 GLU B O 1
ATOM 1414 N N . LEU B 1 70 ? -10.641 -4.957 -7.914 1 93.81 70 LEU B N 1
ATOM 1415 C CA . LEU B 1 70 ? -9.719 -5.02 -6.785 1 93.81 70 LEU B CA 1
ATOM 1416 C C . LEU B 1 70 ? -10.477 -5.254 -5.48 1 93.81 70 LEU B C 1
ATOM 1418 O O . LEU B 1 70 ? -10.055 -6.062 -4.648 1 93.81 70 LEU B O 1
ATOM 1422 N N . ALA B 1 71 ? -11.539 -4.574 -5.348 1 93.19 71 ALA B N 1
ATOM 1423 C CA . ALA B 1 71 ? -12.375 -4.723 -4.156 1 93.19 71 ALA B CA 1
ATOM 1424 C C . ALA B 1 71 ? -12.875 -6.156 -4.016 1 93.19 71 ALA B C 1
ATOM 1426 O O . ALA B 1 71 ? -12.992 -6.676 -2.902 1 93.19 71 ALA B O 1
ATOM 1427 N N . 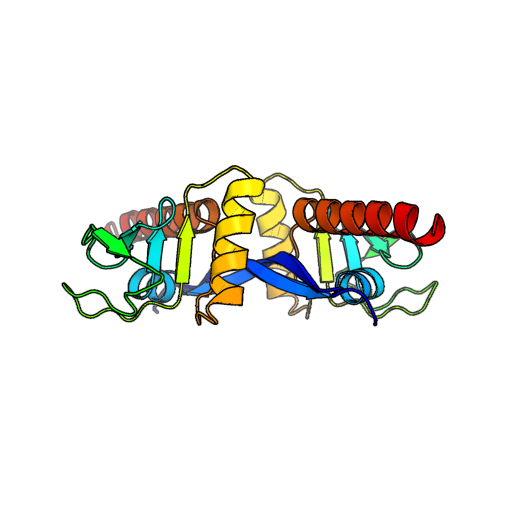LYS B 1 72 ? -13.156 -6.754 -5.102 1 94.56 72 LYS B N 1
ATOM 1428 C CA . LYS B 1 72 ? -13.625 -8.141 -5.078 1 94.56 72 LYS B CA 1
ATOM 1429 C C . LYS B 1 72 ? -12.539 -9.07 -4.543 1 94.56 72 LYS B C 1
ATOM 1431 O O . LYS B 1 72 ? -12.828 -9.969 -3.746 1 94.56 72 LYS B O 1
ATOM 1436 N N . VAL B 1 73 ? -11.352 -8.883 -5.008 1 96.25 73 VAL B N 1
ATOM 1437 C CA . VAL B 1 73 ? -10.227 -9.695 -4.551 1 96.25 73 VAL B CA 1
ATOM 1438 C C . VAL B 1 73 ? -10.039 -9.516 -3.045 1 96.25 73 VAL B C 1
ATOM 1440 O O . VAL B 1 73 ? -9.938 -10.5 -2.305 1 96.25 73 VAL B O 1
ATOM 1443 N N . LEU B 1 74 ? -10.062 -8.305 -2.596 1 96.25 74 LEU B N 1
ATOM 1444 C CA . LEU B 1 74 ? -9.875 -8 -1.18 1 96.25 74 LEU B CA 1
ATOM 1445 C C . LEU B 1 74 ? -11.031 -8.555 -0.349 1 96.25 74 LEU B C 1
ATOM 1447 O O . LEU B 1 74 ? -10.812 -9.102 0.736 1 96.25 74 LEU B O 1
ATOM 1451 N N . ALA B 1 75 ? -12.188 -8.445 -0.856 1 94.88 75 ALA B N 1
ATOM 1452 C CA . ALA B 1 75 ? -13.352 -8.984 -0.165 1 94.88 75 ALA B CA 1
ATOM 1453 C C . ALA B 1 75 ? -13.258 -10.5 -0.036 1 94.88 75 ALA B C 1
ATOM 1455 O O . ALA B 1 75 ? -13.633 -11.07 0.993 1 94.88 75 ALA B O 1
ATOM 1456 N N . ARG B 1 76 ? -12.797 -11.125 -1.038 1 95.88 76 ARG B N 1
ATOM 1457 C CA . ARG B 1 76 ? -12.656 -12.578 -1.011 1 95.88 76 ARG B CA 1
ATOM 1458 C C . ARG B 1 76 ? -11.609 -13.008 0.009 1 95.88 76 ARG B C 1
ATOM 1460 O O . ARG B 1 76 ? -11.812 -13.961 0.755 1 95.88 76 ARG B O 1
ATOM 1467 N N . ILE B 1 77 ? -10.516 -12.297 0.047 1 95.94 77 ILE B N 1
ATOM 1468 C CA . ILE B 1 77 ? -9.453 -12.578 1.014 1 95.94 77 ILE B CA 1
ATOM 1469 C C . ILE B 1 77 ? -10.023 -12.5 2.43 1 95.94 77 ILE B C 1
ATOM 1471 O O . ILE B 1 77 ? -9.758 -13.383 3.256 1 95.94 77 ILE B O 1
ATOM 1475 N N . GLU B 1 78 ? -10.789 -11.531 2.67 1 94.62 78 GLU B N 1
ATOM 1476 C CA . GLU B 1 78 ? -11.375 -11.32 3.99 1 94.62 78 GLU B CA 1
ATOM 1477 C C . GLU B 1 78 ? -12.43 -12.391 4.297 1 94.62 78 GLU B C 1
ATOM 1479 O O . GLU B 1 78 ? -12.398 -13.008 5.367 1 94.62 78 GLU B O 1
ATOM 1484 N N . LYS B 1 79 ? -13.305 -12.57 3.383 1 95 79 LYS B N 1
ATOM 1485 C CA . LYS B 1 79 ? -14.414 -13.492 3.582 1 95 79 LYS B CA 1
ATOM 1486 C C . LYS B 1 79 ? -13.922 -14.914 3.82 1 95 79 LYS B C 1
ATOM 1488 O O . LYS B 1 79 ? -14.445 -15.625 4.676 1 95 79 LYS B O 1
ATOM 1493 N N . GLU B 1 80 ? -12.93 -15.297 3.096 1 95.31 80 GLU B N 1
ATOM 1494 C CA . GLU B 1 80 ? -12.414 -16.656 3.184 1 95.31 80 GLU B CA 1
ATOM 1495 C C . GLU B 1 80 ? -11.289 -16.75 4.207 1 95.31 80 GLU B C 1
ATOM 1497 O O . GLU B 1 80 ? -10.695 -17.828 4.387 1 95.31 80 GLU B O 1
ATOM 1502 N N . LYS B 1 81 ? -10.945 -15.656 4.84 1 95.06 81 LYS B N 1
ATOM 1503 C CA . LYS B 1 81 ? -9.938 -15.57 5.895 1 95.06 81 LYS B CA 1
ATOM 1504 C C . LYS B 1 81 ? -8.586 -16.078 5.402 1 95.06 81 LYS B C 1
ATOM 1506 O O . LYS B 1 81 ? -7.93 -16.875 6.078 1 95.06 81 LYS B O 1
ATOM 1511 N N . LEU B 1 82 ? -8.289 -15.703 4.195 1 95.75 82 LEU B N 1
ATOM 1512 C CA . LEU B 1 82 ? -7.004 -16.062 3.611 1 95.75 82 LEU B CA 1
ATOM 1513 C C . LEU B 1 82 ? -5.879 -15.219 4.188 1 95.75 82 LEU B C 1
ATOM 1515 O O . LEU B 1 82 ? -6.055 -14.016 4.41 1 95.75 82 LEU B O 1
ATOM 1519 N N . ASP B 1 83 ? -4.773 -15.812 4.539 1 95.44 83 ASP B N 1
ATOM 1520 C CA . ASP B 1 83 ? -3.639 -15.094 5.105 1 95.44 83 ASP B CA 1
ATOM 1521 C C . ASP B 1 83 ? -2.703 -14.594 4.008 1 95.44 83 ASP B C 1
ATOM 1523 O O . ASP B 1 83 ? -1.547 -15.016 3.928 1 95.44 83 ASP B O 1
ATOM 1527 N N . PHE B 1 84 ? -3.195 -13.742 3.119 1 97.38 84 PHE B N 1
ATOM 1528 C CA . PHE B 1 84 ? -2.422 -13.148 2.037 1 97.38 84 PHE B CA 1
ATOM 1529 C C . PHE B 1 84 ? -2.301 -11.641 2.227 1 97.38 84 PHE B C 1
ATOM 1531 O O . PHE B 1 84 ? -3.244 -10.984 2.682 1 97.38 84 PHE B O 1
ATOM 1538 N N . THR B 1 85 ? -1.221 -11.219 1.881 1 97.56 85 THR B N 1
ATOM 1539 C CA . THR B 1 85 ? -1.01 -9.781 1.722 1 97.56 85 THR B CA 1
ATOM 1540 C C . THR B 1 85 ? -1.046 -9.391 0.248 1 97.56 85 THR B C 1
ATOM 1542 O O . THR B 1 85 ? -0.245 -9.875 -0.55 1 97.56 85 THR B O 1
ATOM 1545 N N . LEU B 1 86 ? -2.008 -8.539 -0.146 1 97.88 86 LEU B N 1
ATOM 1546 C CA . LEU B 1 86 ? -2.053 -8.023 -1.511 1 97.88 86 LEU B CA 1
ATOM 1547 C C . LEU B 1 86 ? -1.103 -6.844 -1.682 1 97.88 86 LEU B C 1
ATOM 1549 O O . LEU B 1 86 ? -1.198 -5.855 -0.952 1 97.88 86 LEU B O 1
ATOM 1553 N N . ILE B 1 87 ? -0.153 -6.977 -2.623 1 98.12 87 ILE B N 1
ATOM 1554 C CA . ILE B 1 87 ? 0.815 -5.91 -2.861 1 98.12 87 ILE B CA 1
ATOM 1555 C C . ILE B 1 87 ? 0.522 -5.234 -4.199 1 98.12 87 ILE B C 1
ATOM 1557 O O . ILE B 1 87 ? -0.169 -5.801 -5.047 1 98.12 87 ILE B O 1
ATOM 1561 N N . ASP B 1 88 ? 0.995 -4.012 -4.387 1 96.19 88 ASP B N 1
ATOM 1562 C CA . ASP B 1 88 ? 0.87 -3.314 -5.66 1 96.19 88 ASP B CA 1
ATOM 1563 C C . ASP B 1 88 ? 1.797 -3.918 -6.711 1 96.19 88 ASP B C 1
ATOM 1565 O O . ASP B 1 88 ? 3.021 -3.855 -6.578 1 96.19 88 ASP B O 1
ATOM 1569 N N . ARG B 1 89 ? 1.194 -4.359 -7.75 1 95.62 89 ARG B N 1
ATOM 1570 C CA . ARG B 1 89 ? 1.967 -5.09 -8.75 1 95.62 89 ARG B CA 1
ATOM 1571 C C . ARG B 1 89 ? 2.953 -4.164 -9.461 1 95.62 89 ARG B C 1
ATOM 1573 O O . ARG B 1 89 ? 4.074 -4.57 -9.781 1 95.62 89 ARG B O 1
ATOM 1580 N N . GLU B 1 90 ? 2.531 -2.936 -9.75 1 94.12 90 GLU B N 1
ATOM 1581 C CA . GLU B 1 90 ? 3.418 -1.994 -10.43 1 94.12 90 GLU B CA 1
ATOM 1582 C C . GLU B 1 90 ? 4.641 -1.673 -9.57 1 94.12 90 GLU B C 1
ATOM 1584 O O . GLU B 1 90 ? 5.762 -1.623 -10.078 1 94.12 90 GLU B O 1
ATOM 1589 N N . ASP B 1 91 ? 4.383 -1.418 -8.312 1 94.06 91 ASP B N 1
ATOM 1590 C CA . ASP B 1 91 ? 5.504 -1.179 -7.41 1 94.06 91 ASP B CA 1
ATOM 1591 C C . ASP B 1 91 ? 6.453 -2.375 -7.383 1 94.06 91 ASP B C 1
ATOM 1593 O O . ASP B 1 91 ? 7.672 -2.207 -7.418 1 94.06 91 ASP B O 1
ATOM 1597 N N . TYR B 1 92 ? 5.883 -3.545 -7.301 1 95.06 92 TYR B N 1
ATOM 1598 C CA . TYR B 1 92 ? 6.68 -4.77 -7.277 1 95.06 92 TYR B CA 1
ATOM 1599 C C . TYR B 1 92 ? 7.5 -4.91 -8.555 1 95.06 92 TYR B C 1
ATOM 1601 O O . TYR B 1 92 ? 8.703 -5.184 -8.5 1 95.06 92 TYR B O 1
ATOM 1609 N N . ASN B 1 93 ? 6.902 -4.672 -9.664 1 94.56 93 ASN B N 1
ATOM 1610 C CA . ASN B 1 93 ? 7.605 -4.789 -10.938 1 94.56 93 ASN B CA 1
ATOM 1611 C C . ASN B 1 93 ? 8.758 -3.793 -11.039 1 94.56 93 ASN B C 1
ATOM 1613 O O . ASN B 1 93 ? 9.844 -4.137 -11.516 1 94.56 93 ASN B O 1
ATOM 1617 N N . LEU B 1 94 ? 8.477 -2.609 -10.625 1 91.88 94 LEU B N 1
ATOM 1618 C CA . LEU B 1 94 ? 9.516 -1.584 -10.656 1 91.88 94 LEU B CA 1
ATOM 1619 C C . LEU B 1 94 ? 10.68 -1.964 -9.75 1 91.88 94 LEU B C 1
ATOM 1621 O O . LEU B 1 94 ? 11.844 -1.777 -10.117 1 91.88 94 LEU B O 1
ATOM 1625 N N . SER B 1 95 ? 10.383 -2.51 -8.625 1 91.44 95 SER B N 1
ATOM 1626 C CA . SER B 1 95 ? 11.414 -2.914 -7.68 1 91.44 95 SER B CA 1
ATOM 1627 C C . SER B 1 95 ? 12.258 -4.055 -8.242 1 91.44 95 SER B C 1
ATOM 1629 O O . SER B 1 95 ? 13.484 -4.066 -8.078 1 91.44 95 SER B O 1
ATOM 1631 N N . LYS B 1 96 ? 11.602 -4.941 -8.852 1 89.31 96 LYS B N 1
ATOM 1632 C CA . LYS B 1 96 ? 12.289 -6.078 -9.461 1 89.31 96 LYS B CA 1
ATOM 1633 C C . LYS B 1 96 ? 13.203 -5.625 -10.594 1 89.31 96 LYS B C 1
ATOM 1635 O O . LYS B 1 96 ? 14.32 -6.137 -10.742 1 89.31 96 LYS B O 1
ATOM 1640 N N . ALA B 1 97 ? 12.719 -4.738 -11.406 1 88.38 97 ALA B N 1
ATOM 1641 C CA . ALA B 1 97 ? 13.5 -4.211 -12.523 1 88.38 97 ALA B CA 1
ATOM 1642 C C . ALA B 1 97 ? 14.766 -3.52 -12.023 1 88.38 97 ALA B C 1
ATOM 1644 O O . ALA B 1 97 ? 15.844 -3.689 -12.609 1 88.38 97 ALA B O 1
ATOM 1645 N N . LYS B 1 98 ? 14.648 -2.797 -11 1 83.75 98 LYS B N 1
ATOM 1646 C CA . LYS B 1 98 ? 15.805 -2.1 -10.438 1 83.75 98 LYS B CA 1
ATOM 1647 C C . LYS B 1 98 ? 16.844 -3.086 -9.938 1 83.75 98 LYS B C 1
ATOM 1649 O O . LYS B 1 98 ? 18.047 -2.873 -10.117 1 83.75 98 LYS B O 1
ATOM 1654 N N . ASP B 1 99 ? 16.422 -4.109 -9.438 1 82.38 99 ASP B N 1
ATOM 1655 C CA . ASP B 1 99 ? 17.344 -5.129 -8.953 1 82.38 99 ASP B CA 1
ATOM 1656 C C . ASP B 1 99 ? 18.078 -5.801 -10.125 1 82.38 99 ASP B C 1
ATOM 1658 O O . ASP B 1 99 ? 19.281 -6.059 -10.047 1 82.38 99 ASP B O 1
ATOM 1662 N N . ALA B 1 100 ? 17.359 -6.023 -11.094 1 80.19 100 ALA B N 1
ATOM 1663 C CA . ALA B 1 100 ? 17.953 -6.648 -12.273 1 80.19 100 ALA B CA 1
ATOM 1664 C C . ALA B 1 100 ? 19.031 -5.758 -12.883 1 80.19 100 ALA B C 1
ATOM 1666 O O . ALA B 1 100 ? 20.094 -6.246 -13.305 1 80.19 100 ALA B O 1
ATOM 1667 N N . VAL B 1 101 ? 18.766 -4.535 -12.93 1 79.5 101 VAL B N 1
ATOM 1668 C CA . VAL B 1 101 ? 19.719 -3.57 -13.484 1 79.5 101 VAL B CA 1
ATOM 1669 C C . VAL B 1 101 ? 20.969 -3.523 -12.609 1 79.5 101 VAL B C 1
ATOM 1671 O O . VAL B 1 101 ? 22.094 -3.516 -13.125 1 79.5 101 VAL B O 1
ATOM 1674 N N . LYS B 1 102 ? 20.75 -3.514 -11.344 1 78 102 LYS B N 1
ATOM 1675 C CA . LYS B 1 102 ? 21.891 -3.504 -10.422 1 78 102 LYS B CA 1
ATOM 1676 C C . LYS B 1 102 ? 22.75 -4.75 -10.609 1 78 102 LYS B C 1
ATOM 1678 O O . LYS B 1 102 ? 23.984 -4.668 -10.562 1 78 102 LYS B O 1
ATOM 1683 N N . ASP B 1 103 ? 22.125 -5.805 -10.758 1 77.44 103 ASP B N 1
ATOM 1684 C CA . ASP B 1 103 ? 22.828 -7.07 -10.938 1 77.44 103 ASP B CA 1
ATOM 1685 C C . ASP B 1 103 ? 23.625 -7.082 -12.242 1 77.44 103 ASP B C 1
ATOM 1687 O O . ASP B 1 103 ? 24.703 -7.676 -12.312 1 77.44 103 ASP B O 1
ATOM 1691 N N . LEU B 1 104 ? 23.141 -6.465 -13.211 1 74.38 104 LEU B N 1
ATOM 1692 C CA . LEU B 1 104 ? 23.797 -6.375 -14.508 1 74.38 104 LEU B CA 1
ATOM 1693 C C . LEU B 1 104 ? 25.109 -5.594 -14.398 1 74.38 104 LEU B C 1
ATOM 1695 O O . LEU B 1 104 ? 26.094 -5.945 -15.031 1 74.38 104 LEU B O 1
ATOM 1699 N N . PHE B 1 105 ? 25.172 -4.652 -13.586 1 76.44 105 PHE B N 1
ATOM 1700 C CA . PHE B 1 105 ? 26.344 -3.801 -1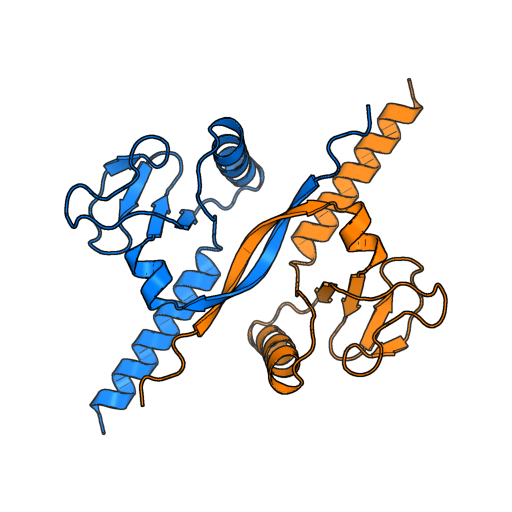3.477 1 76.44 105 PHE B CA 1
ATOM 1701 C C . PHE B 1 105 ? 27.312 -4.336 -12.422 1 76.44 105 PHE B C 1
ATOM 1703 O O . PHE B 1 105 ? 28.422 -3.836 -12.273 1 76.44 105 PHE B O 1
ATOM 1710 N N . LYS B 1 106 ? 26.859 -4.992 -11.461 1 64.19 106 LYS B N 1
ATOM 1711 C CA . LYS B 1 106 ? 27.766 -5.66 -10.539 1 64.19 106 LYS B CA 1
ATOM 1712 C C . LYS B 1 106 ? 28.609 -6.711 -11.258 1 64.19 106 LYS B C 1
ATOM 1714 O O . LYS B 1 106 ? 29.766 -6.957 -10.891 1 64.19 106 LYS B O 1
ATOM 1719 N N . SER B 1 107 ? 28.047 -7.578 -12.07 1 56.69 107 SER B N 1
ATOM 1720 C CA . SER B 1 107 ? 28.812 -8.602 -12.773 1 56.69 107 SER B CA 1
ATOM 1721 C C . SER B 1 107 ? 29.906 -7.973 -13.641 1 56.69 107 SER B C 1
ATOM 1723 O O . SER B 1 107 ? 30.828 -8.656 -14.07 1 56.69 107 SER B O 1
ATOM 1725 N N . ALA B 1 108 ? 29.719 -6.832 -14.109 1 48.5 108 ALA B N 1
ATOM 1726 C CA . ALA B 1 108 ? 30.797 -6.285 -14.93 1 48.5 108 ALA B CA 1
ATOM 1727 C C . ALA B 1 108 ? 31.984 -5.871 -14.07 1 48.5 108 ALA B C 1
ATOM 1729 O O . ALA B 1 108 ? 33.062 -5.547 -14.586 1 48.5 108 ALA B O 1
ATOM 1730 N N . GLU B 1 109 ? 31.922 -5.664 -12.742 1 41.56 109 GLU B N 1
ATOM 1731 C CA . GLU B 1 109 ? 33.219 -5.465 -12.109 1 41.56 109 GLU B CA 1
ATOM 1732 C C . GLU B 1 109 ? 33.875 -6.801 -11.797 1 41.56 109 GLU B C 1
ATOM 1734 O O . GLU B 1 109 ? 33.219 -7.762 -11.406 1 41.56 109 GLU B O 1
#

Organism: NCBI:txid2484979

Radius of gyration: 19.42 Å; Cα contacts (8 Å, |Δi|>4): 346; chains: 2; bounding box: 67×53×35 Å

Secondary structure (DSSP, 8-state):
-----EEEEEEEEEEEHHHHHHTEEEESSSEEEETTT--EEEETTT-SB-TTT-PBP-EEEE----HHHHHHHHHHHHHTT---EEE-HHHHHHHHHHHHHHHHHHTT-/-----EEEEEEEEEEEHHHHHHTEEEESSSEEEETTT--EEEETTT-SB-TTT-PBP-EEEE----HHHHHHHHHHHHHTT---EEE-HHHHHHHHHHHHHHHHHHTT-

Nearest PDB structures (foldseek):
  7rq0-assembly1_B  TM=4.897E-01  e=2.133E+00  Human immunodeficiency virus 1
  4p4l-assembly3_C  TM=4.392E-01  e=1.177E+00  Mycobacterium tuberculosis
  4p4l-assembly2_B  TM=5.331E-01  e=3.868E+00  Mycobacterium tuberculosis
  4p4n-assembly2_B  TM=4.914E-01  e=3.389E+00  Mycobacterium tuberculosis
  7w3s-assembly1_A-2  TM=3.608E-01  e=1.343E+00  Legionella pneumophila